Protein AF-W6TQN5-F1 (afdb_monomer_lite)

Foldseek 3Di:
DVVLLVLLCVLLPPFPQAWQDDDPPLDLPAQAPADALVRLVVVCVVALLSDALSVVDDDDPVVVVVLVVLLVVLCVVQVALQSSLVVLQVVLSSCVNSNNLSVSSNSLNSSCSSPVLQLSSLVSQLSSCVSNVNNVSSLVSLVVSCVSPVQDLSSLLVNLSSLVVCCSVVVDVVSLVSSLVSLVSSCVSPVLPLSSLQSQLSSCVVVLVLVRNVVSCVSSVVSVVGSPDPSNVVVSVVSND

Structure (mmCIF, N/CA/C/O backbone):
data_AF-W6TQN5-F1
#
_entry.id   AF-W6TQN5-F1
#
loop_
_atom_site.group_PDB
_atom_site.id
_atom_site.type_symbol
_atom_site.label_atom_id
_atom_site.label_alt_id
_atom_site.label_comp_id
_atom_site.label_asym_id
_atom_site.label_entity_id
_atom_site.label_seq_id
_atom_site.pdbx_PDB_ins_code
_atom_site.Cartn_x
_atom_site.Cartn_y
_atom_site.Cartn_z
_atom_site.occupancy
_atom_site.B_iso_or_equiv
_atom_site.auth_seq_id
_atom_site.auth_comp_id
_atom_site.auth_asym_id
_atom_site.auth_atom_id
_atom_site.pdbx_PDB_model_num
ATOM 1 N N . MET A 1 1 ? -3.251 3.834 30.247 1.00 48.94 1 MET A N 1
ATOM 2 C CA . MET A 1 1 ? -2.291 4.387 29.260 1.00 48.94 1 MET A CA 1
ATOM 3 C C . MET A 1 1 ? -1.187 3.408 28.856 1.00 48.94 1 MET A C 1
ATOM 5 O O . MET A 1 1 ? -1.192 3.023 27.698 1.00 48.94 1 MET A O 1
ATOM 9 N N . LYS A 1 2 ? -0.301 2.923 29.747 1.00 43.38 2 LYS A N 1
ATOM 10 C CA . LYS A 1 2 ? 0.793 1.991 29.357 1.00 43.38 2 LYS A CA 1
ATOM 11 C C . LYS A 1 2 ? 0.319 0.693 28.674 1.00 43.38 2 LYS A C 1
ATOM 13 O O . LYS A 1 2 ? 0.915 0.270 27.696 1.00 43.38 2 LYS A O 1
ATOM 18 N N . GLN A 1 3 ? -0.786 0.106 29.137 1.00 44.97 3 GLN A N 1
ATOM 19 C CA . GLN A 1 3 ? -1.367 -1.110 28.543 1.00 44.97 3 GLN A CA 1
ATOM 20 C C . GLN A 1 3 ? -2.018 -0.859 27.167 1.00 44.97 3 GLN A C 1
ATOM 22 O O . GLN A 1 3 ? -1.991 -1.733 26.311 1.00 44.97 3 GLN A O 1
ATOM 27 N N . LEU A 1 4 ? -2.539 0.356 26.937 1.00 51.00 4 LEU A N 1
ATOM 28 C CA . LEU A 1 4 ? -3.088 0.799 25.648 1.00 51.00 4 LEU A CA 1
ATOM 29 C C . LEU A 1 4 ? -1.965 0.953 24.611 1.00 51.00 4 LEU A C 1
ATOM 31 O O . LEU A 1 4 ? -2.089 0.478 23.491 1.00 51.00 4 LEU A O 1
ATOM 35 N N . LEU A 1 5 ? -0.837 1.544 25.027 1.00 50.31 5 LEU A N 1
ATOM 36 C CA . LEU A 1 5 ? 0.350 1.736 24.190 1.00 50.31 5 LEU A CA 1
ATOM 37 C C . LEU A 1 5 ? 0.930 0.401 23.687 1.00 50.31 5 LEU A C 1
ATOM 39 O O . LEU A 1 5 ? 1.312 0.295 22.529 1.00 50.31 5 LEU A O 1
ATOM 43 N N . ILE A 1 6 ? 0.954 -0.630 24.540 1.00 49.00 6 ILE A N 1
ATOM 44 C CA . ILE A 1 6 ? 1.485 -1.961 24.200 1.00 49.00 6 ILE A CA 1
ATOM 45 C C . ILE A 1 6 ? 0.612 -2.659 23.142 1.00 49.00 6 ILE A C 1
ATOM 47 O O . ILE A 1 6 ? 1.138 -3.201 22.177 1.00 49.00 6 ILE A O 1
ATOM 51 N N 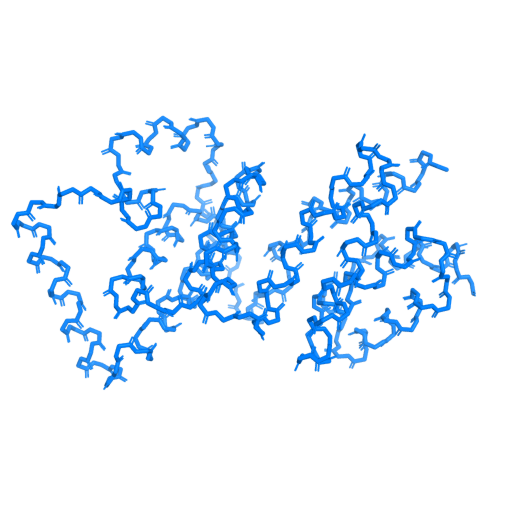. ILE A 1 7 ? -0.716 -2.592 23.265 1.00 51.59 7 ILE A N 1
ATOM 52 C CA . ILE A 1 7 ? -1.660 -3.200 22.305 1.00 51.59 7 ILE A CA 1
ATOM 53 C C . ILE A 1 7 ? -1.612 -2.480 20.945 1.00 51.59 7 ILE A C 1
ATOM 55 O O . ILE A 1 7 ? -1.699 -3.101 19.882 1.00 51.59 7 ILE A O 1
ATOM 59 N N . VAL A 1 8 ? -1.420 -1.162 20.972 1.00 50.53 8 VAL A N 1
ATOM 60 C CA . VAL A 1 8 ? -1.267 -0.323 19.776 1.00 50.53 8 VAL A CA 1
ATOM 61 C C . VAL A 1 8 ? 0.046 -0.635 19.056 1.00 50.53 8 VAL A C 1
ATOM 63 O O . VAL A 1 8 ? 0.052 -0.805 17.843 1.00 50.53 8 VAL A O 1
ATOM 66 N N . LEU A 1 9 ? 1.146 -0.822 19.790 1.00 49.88 9 LEU A N 1
ATOM 67 C CA . LEU A 1 9 ? 2.422 -1.240 19.205 1.00 49.88 9 LEU A CA 1
ATOM 68 C C . LEU A 1 9 ? 2.338 -2.635 18.566 1.00 49.88 9 LEU A C 1
ATOM 70 O O . LEU A 1 9 ? 2.875 -2.823 17.478 1.00 49.88 9 LEU A O 1
ATOM 74 N N . ILE A 1 10 ? 1.619 -3.585 19.176 1.00 44.94 10 ILE A N 1
ATOM 75 C CA . ILE A 1 10 ? 1.422 -4.946 18.634 1.00 44.94 10 ILE A CA 1
ATOM 76 C C . ILE A 1 10 ? 0.587 -4.925 17.338 1.00 44.94 10 ILE A C 1
ATOM 78 O O . ILE A 1 10 ? 0.929 -5.590 16.362 1.00 44.94 10 ILE A O 1
ATOM 82 N N . SER A 1 11 ? -0.470 -4.109 17.282 1.00 46.06 11 SER A N 1
ATOM 83 C CA . SER A 1 11 ? -1.329 -3.986 16.091 1.00 46.06 11 SER A CA 1
ATOM 84 C C . SER A 1 11 ? -0.682 -3.197 14.940 1.00 46.06 11 SER A C 1
ATOM 86 O O . SER A 1 11 ? -0.960 -3.499 13.776 1.00 46.06 11 SER A O 1
ATOM 88 N N . ILE A 1 12 ? 0.221 -2.250 15.240 1.00 49.97 12 ILE A N 1
ATOM 89 C CA . ILE A 1 12 ? 1.055 -1.537 14.252 1.00 49.97 12 ILE A CA 1
ATOM 90 C C . ILE A 1 12 ? 2.136 -2.455 13.656 1.00 49.97 12 ILE A C 1
ATOM 92 O O . ILE A 1 12 ? 2.409 -2.367 12.460 1.00 49.97 12 ILE A O 1
ATOM 96 N N . SER A 1 13 ? 2.748 -3.326 14.468 1.00 43.12 13 SER A N 1
ATOM 97 C CA . SER A 1 13 ? 3.962 -4.068 14.089 1.00 43.12 13 SER A CA 1
ATOM 98 C C . SER A 1 13 ? 3.729 -5.407 13.379 1.00 43.12 13 SER A C 1
ATOM 100 O O . SER A 1 13 ? 4.637 -5.873 12.696 1.00 43.12 13 SER A O 1
ATOM 102 N N . ILE A 1 14 ? 2.544 -6.025 13.483 1.00 40.66 14 ILE A N 1
ATOM 103 C CA . ILE A 1 14 ? 2.342 -7.403 12.981 1.00 40.66 14 ILE A CA 1
ATOM 104 C C . ILE A 1 14 ? 1.386 -7.488 11.772 1.00 40.66 14 ILE A C 1
ATOM 106 O O . ILE A 1 14 ? 1.438 -8.454 11.009 1.00 40.66 14 ILE A O 1
ATOM 110 N N . THR A 1 15 ? 0.557 -6.471 11.504 1.00 39.97 15 THR A N 1
ATOM 111 C CA . THR A 1 15 ? -0.652 -6.689 10.674 1.00 39.97 15 THR A CA 1
ATOM 112 C C . THR A 1 15 ? -0.777 -5.853 9.402 1.00 39.97 15 THR A C 1
ATOM 114 O O . THR A 1 15 ? -1.625 -6.157 8.566 1.00 39.97 15 THR A O 1
ATOM 117 N N . SER A 1 16 ? 0.046 -4.826 9.197 1.00 41.62 16 SER A N 1
ATOM 118 C CA . SER A 1 16 ? -0.130 -3.898 8.066 1.00 41.62 16 SER A CA 1
ATOM 119 C C . SER A 1 16 ? 0.401 -4.413 6.723 1.00 41.62 16 SER A C 1
ATOM 121 O O . SER A 1 16 ? 0.029 -3.860 5.694 1.00 41.62 16 SER A O 1
ATOM 123 N N . CYS A 1 17 ? 1.191 -5.493 6.69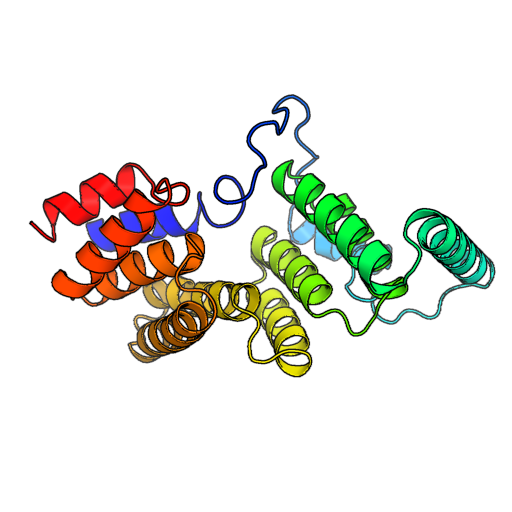3 1.00 38.44 17 CYS A N 1
ATOM 124 C CA . CYS A 1 17 ? 1.620 -6.119 5.432 1.00 38.44 17 CYS A CA 1
ATOM 125 C C . CYS A 1 17 ? 1.425 -7.640 5.373 1.00 38.44 17 CYS A C 1
ATOM 127 O O . CYS A 1 17 ? 1.066 -8.149 4.317 1.00 38.44 17 CYS A O 1
ATOM 129 N N . ASN A 1 18 ? 1.601 -8.394 6.465 1.00 38.59 18 ASN A N 1
ATOM 130 C CA . ASN A 1 18 ? 1.763 -9.848 6.320 1.00 38.59 18 ASN A CA 1
ATOM 131 C C . ASN A 1 18 ? 0.474 -10.666 6.181 1.00 38.59 18 ASN A C 1
ATOM 133 O O . ASN A 1 18 ? 0.502 -11.687 5.501 1.00 38.59 18 ASN A O 1
ATOM 137 N N . PHE A 1 19 ? -0.654 -10.251 6.766 1.00 36.84 19 PHE A N 1
ATOM 138 C CA . PHE A 1 19 ? -1.817 -11.147 6.844 1.00 36.84 19 PHE A CA 1
ATOM 139 C C . PHE A 1 19 ? -3.094 -10.655 6.187 1.00 36.84 19 PHE A C 1
ATOM 141 O O . PHE A 1 19 ? -3.905 -11.505 5.844 1.00 36.84 19 PHE A O 1
ATOM 148 N N . ALA A 1 20 ? -3.296 -9.357 5.945 1.00 37.44 20 ALA A N 1
ATOM 149 C CA . ALA A 1 20 ? -4.577 -8.859 5.431 1.00 37.44 20 ALA A CA 1
ATOM 150 C C . ALA A 1 20 ? -4.787 -9.066 3.916 1.00 37.44 20 ALA A C 1
ATOM 152 O O . ALA A 1 20 ? -5.923 -9.031 3.447 1.00 37.44 20 ALA A O 1
ATOM 153 N N . GLN A 1 21 ? -3.718 -9.306 3.148 1.00 42.84 21 GLN A N 1
ATOM 154 C CA . GLN A 1 21 ? -3.772 -9.295 1.679 1.00 42.84 21 GLN A CA 1
ATOM 155 C C . GLN A 1 21 ? -3.237 -10.564 0.991 1.00 42.84 21 GLN A C 1
ATOM 157 O O . GLN A 1 21 ? -3.309 -10.660 -0.234 1.00 42.84 21 GLN A O 1
ATOM 162 N N . GLN A 1 22 ? -2.752 -11.575 1.725 1.00 40.91 22 GLN A N 1
ATOM 163 C CA . GLN A 1 22 ? -2.344 -12.840 1.094 1.00 40.91 22 GLN A CA 1
ATOM 164 C C . GLN A 1 22 ? -3.554 -13.512 0.407 1.00 40.91 22 GLN A C 1
ATOM 166 O O . GLN A 1 22 ? -4.570 -13.736 1.053 1.00 40.91 22 GLN A O 1
ATOM 171 N N . PRO A 1 23 ? -3.533 -13.899 -0.871 1.00 36.94 23 PRO A N 1
ATOM 172 C CA . PRO A 1 23 ? -4.561 -14.815 -1.367 1.00 36.94 23 PRO A CA 1
ATOM 173 C C . PRO A 1 23 ? -4.575 -16.085 -0.493 1.00 36.94 23 PRO A C 1
ATOM 175 O O . PRO A 1 23 ? -3.525 -16.480 0.010 1.00 36.94 23 PRO A O 1
ATOM 178 N N . ALA A 1 24 ? -5.735 -16.732 -0.320 1.00 40.69 24 ALA A N 1
ATOM 179 C CA . ALA A 1 24 ? -5.907 -17.927 0.530 1.00 40.69 24 ALA A CA 1
ATOM 180 C C . ALA A 1 24 ? -4.937 -19.094 0.214 1.00 40.69 24 ALA A C 1
ATOM 182 O O . ALA A 1 24 ? -4.835 -20.037 0.988 1.00 40.69 24 ALA A O 1
ATOM 183 N N . ASN A 1 25 ? -4.196 -19.001 -0.897 1.00 37.00 25 ASN A N 1
ATOM 184 C CA . ASN A 1 25 ? -3.292 -20.013 -1.435 1.00 37.00 25 ASN A CA 1
ATOM 1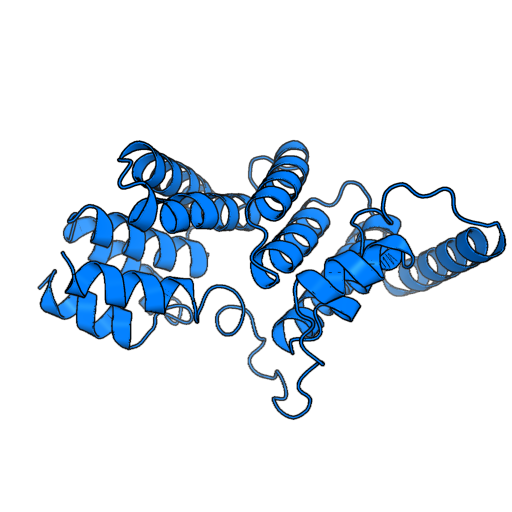85 C C . ASN A 1 25 ? -1.806 -19.581 -1.422 1.00 37.00 25 ASN A C 1
ATOM 187 O O . ASN A 1 25 ? -1.008 -20.104 -2.201 1.00 37.00 25 ASN A O 1
ATOM 191 N N . ALA A 1 26 ? -1.408 -18.581 -0.624 1.00 38.22 26 ALA A N 1
ATOM 192 C CA . ALA A 1 26 ? -0.002 -18.183 -0.534 1.00 38.22 26 ALA A CA 1
ATOM 193 C C . ALA A 1 26 ? 0.821 -19.264 0.194 1.00 38.22 26 ALA A C 1
ATOM 195 O O . ALA A 1 26 ? 0.697 -19.443 1.400 1.00 38.22 26 ALA A O 1
ATOM 196 N N . ASN A 1 27 ? 1.654 -19.988 -0.561 1.00 36.44 27 ASN A N 1
ATOM 197 C CA . ASN A 1 27 ? 2.530 -21.041 -0.047 1.00 36.44 27 ASN A CA 1
ATOM 198 C C . ASN A 1 27 ? 3.586 -20.458 0.933 1.00 36.44 27 ASN A C 1
ATOM 200 O O . ASN A 1 27 ? 4.362 -19.596 0.501 1.00 36.44 27 ASN A O 1
ATOM 204 N N . PRO A 1 28 ? 3.638 -20.892 2.210 1.00 42.31 28 PRO A N 1
ATOM 205 C CA . PRO A 1 28 ? 4.545 -20.352 3.234 1.00 42.31 28 PRO A CA 1
ATOM 206 C C . PRO A 1 28 ? 6.024 -20.770 3.086 1.00 42.31 28 PRO A C 1
ATOM 208 O O . PRO A 1 28 ? 6.875 -20.272 3.816 1.00 42.31 28 PRO A O 1
ATOM 211 N N . GLU A 1 29 ? 6.363 -21.658 2.148 1.00 37.44 29 GLU A N 1
ATOM 212 C CA . GLU A 1 29 ? 7.638 -22.401 2.151 1.00 37.44 29 GLU A CA 1
ATOM 213 C C . GLU A 1 29 ? 8.861 -21.714 1.513 1.00 37.44 29 GLU A C 1
ATOM 215 O O . GLU A 1 29 ? 9.886 -22.356 1.297 1.00 37.44 29 GLU A O 1
ATOM 220 N N . SER A 1 30 ? 8.828 -20.413 1.221 1.00 40.31 30 SER A N 1
ATOM 221 C CA . SER A 1 30 ? 10.046 -19.727 0.765 1.00 40.31 30 SER A CA 1
ATOM 222 C C . SER A 1 30 ? 10.117 -18.312 1.324 1.00 40.31 30 SER A C 1
ATOM 224 O O . SER A 1 30 ? 9.644 -17.385 0.659 1.00 40.31 30 SER A O 1
ATOM 226 N N . PRO A 1 31 ? 10.700 -18.113 2.522 1.00 49.50 31 PRO A N 1
ATOM 227 C CA . PRO A 1 31 ? 10.946 -16.775 3.030 1.00 49.50 31 PRO A CA 1
ATOM 228 C C . PRO A 1 31 ? 11.894 -16.062 2.061 1.00 49.50 31 PRO A C 1
ATOM 230 O O . PRO A 1 31 ? 13.041 -16.470 1.861 1.00 49.50 31 PRO A O 1
ATOM 233 N N . GLY A 1 32 ? 11.400 -15.007 1.417 1.00 53.34 32 GLY A N 1
ATOM 234 C CA . GLY A 1 32 ? 12.260 -14.044 0.749 1.00 53.34 32 GLY A CA 1
ATOM 235 C C . GLY A 1 32 ? 13.285 -13.526 1.752 1.00 53.34 32 GLY A C 1
ATOM 236 O O . GLY A 1 32 ? 12.972 -13.340 2.929 1.00 53.34 32 GLY A O 1
ATOM 237 N N . LYS A 1 33 ? 14.536 -13.334 1.322 1.00 58.50 33 LYS A N 1
ATOM 238 C CA . LYS A 1 33 ? 15.564 -12.788 2.215 1.00 58.50 33 LYS A CA 1
ATOM 239 C C . LYS A 1 33 ? 15.181 -11.357 2.592 1.00 58.50 33 LYS A C 1
ATOM 241 O O . LYS A 1 33 ? 15.319 -10.451 1.771 1.00 58.50 33 LYS A O 1
ATOM 246 N N . ALA A 1 34 ? 14.741 -11.170 3.834 1.00 68.94 34 ALA A N 1
ATOM 247 C CA . ALA A 1 34 ? 14.543 -9.851 4.410 1.00 68.94 34 ALA A CA 1
ATOM 248 C C . ALA A 1 34 ? 15.866 -9.067 4.359 1.00 68.94 34 ALA A C 1
ATOM 250 O O . ALA A 1 34 ? 16.927 -9.593 4.702 1.00 68.94 34 ALA A O 1
ATOM 251 N N . ILE A 1 35 ? 15.803 -7.819 3.900 1.00 83.12 35 ILE A N 1
ATOM 252 C CA . ILE A 1 35 ? 16.933 -6.887 3.849 1.00 83.12 35 ILE A CA 1
ATOM 253 C C . ILE A 1 35 ? 16.703 -5.793 4.890 1.00 83.12 35 ILE A C 1
ATOM 255 O O . ILE A 1 35 ? 15.597 -5.264 4.994 1.00 83.12 35 ILE A O 1
ATOM 259 N N . SER A 1 36 ? 17.734 -5.460 5.669 1.00 88.62 36 SER A N 1
ATOM 260 C CA . SER A 1 36 ? 17.658 -4.335 6.604 1.00 88.62 36 SER A CA 1
ATOM 261 C C . SER A 1 36 ? 17.577 -3.010 5.840 1.00 88.62 36 SER A C 1
ATOM 263 O O . SER A 1 36 ? 18.061 -2.906 4.710 1.00 88.62 36 SER A O 1
ATOM 265 N N . TYR A 1 37 ? 17.002 -1.963 6.438 1.00 90.31 37 TYR A N 1
ATOM 266 C CA . TYR A 1 37 ? 16.953 -0.668 5.755 1.00 90.31 37 TYR A CA 1
ATOM 267 C C . TYR A 1 37 ? 18.348 -0.054 5.539 1.00 90.31 37 TYR A C 1
ATOM 269 O O . TYR A 1 37 ? 18.587 0.620 4.536 1.00 90.31 37 TYR A O 1
ATOM 277 N N . GLU A 1 38 ? 19.310 -0.331 6.421 1.00 91.44 38 GLU A N 1
ATOM 278 C CA . GLU A 1 38 ? 20.696 0.111 6.229 1.00 91.44 38 GLU A CA 1
ATOM 279 C C . GLU A 1 38 ? 21.352 -0.564 5.021 1.00 91.44 38 GLU A C 1
ATOM 281 O O . GLU A 1 38 ? 21.941 0.113 4.170 1.00 91.44 38 GLU A O 1
ATOM 286 N N . ASP A 1 39 ? 21.174 -1.879 4.879 1.00 93.44 39 ASP A N 1
ATOM 287 C CA . ASP A 1 39 ? 21.662 -2.615 3.712 1.00 93.44 39 ASP A CA 1
ATOM 288 C C . ASP A 1 39 ? 20.945 -2.171 2.436 1.00 93.44 39 ASP A C 1
ATOM 290 O O . ASP A 1 39 ? 21.586 -1.994 1.398 1.00 93.44 39 ASP A O 1
ATOM 294 N N . TRP A 1 40 ? 19.635 -1.907 2.519 1.00 94.94 40 TRP A N 1
ATOM 295 C CA . TRP A 1 40 ? 18.861 -1.345 1.416 1.00 94.94 40 TRP A CA 1
ATOM 296 C C . TRP A 1 40 ? 19.460 -0.027 0.935 1.00 94.94 40 TRP A C 1
ATOM 298 O O . TRP A 1 40 ? 19.733 0.126 -0.253 1.00 94.94 40 TRP A O 1
ATOM 308 N N . LYS A 1 41 ? 19.706 0.922 1.847 1.00 95.25 41 LYS A N 1
ATOM 309 C CA . LYS A 1 41 ? 20.307 2.220 1.508 1.00 95.25 41 LYS A CA 1
ATOM 310 C C . LYS A 1 41 ? 21.691 2.059 0.891 1.00 95.25 41 LYS A C 1
ATOM 312 O O . LYS A 1 41 ? 22.039 2.815 -0.014 1.00 95.25 41 LYS A O 1
ATOM 317 N N . LYS A 1 42 ? 22.492 1.103 1.369 1.00 96.31 42 LYS A N 1
ATOM 318 C CA . LYS A 1 42 ? 23.819 0.824 0.811 1.00 96.31 42 LYS A CA 1
ATOM 319 C C . LYS A 1 42 ? 23.720 0.271 -0.611 1.00 96.31 42 LYS A C 1
ATOM 321 O O . LYS A 1 42 ? 24.407 0.779 -1.494 1.00 96.31 42 LYS A O 1
ATOM 326 N N . GLU A 1 43 ? 22.861 -0.719 -0.842 1.00 95.62 43 GLU A N 1
ATOM 327 C CA . GLU A 1 43 ? 22.682 -1.352 -2.156 1.00 95.62 43 GLU A CA 1
ATOM 328 C C . GLU A 1 43 ? 22.007 -0.403 -3.161 1.00 95.62 43 GLU A C 1
ATOM 330 O O . GLU A 1 43 ? 22.418 -0.329 -4.318 1.00 95.62 43 GLU A O 1
ATOM 335 N N . ALA A 1 44 ? 21.023 0.390 -2.729 1.00 96.00 44 ALA A N 1
ATOM 336 C CA . ALA A 1 44 ? 20.284 1.319 -3.586 1.00 96.00 44 ALA A CA 1
ATOM 337 C C . ALA A 1 44 ? 21.158 2.434 -4.194 1.00 96.00 44 ALA A C 1
ATOM 339 O O . ALA A 1 44 ? 20.765 3.030 -5.197 1.00 96.00 44 ALA A O 1
ATOM 340 N N . LYS A 1 45 ? 22.356 2.686 -3.644 1.00 95.69 45 LYS A N 1
ATOM 341 C CA . LYS A 1 45 ? 23.341 3.619 -4.225 1.00 95.69 45 LYS A CA 1
ATOM 342 C C . LYS A 1 45 ? 23.918 3.127 -5.551 1.00 95.69 45 LYS A C 1
ATOM 344 O O . LYS A 1 45 ? 24.250 3.942 -6.402 1.00 95.69 45 LYS A O 1
ATOM 349 N N . THR A 1 46 ? 24.063 1.814 -5.719 1.00 94.81 46 THR A N 1
ATOM 350 C CA . THR A 1 46 ? 24.661 1.206 -6.921 1.00 94.81 46 THR A CA 1
ATOM 351 C C . THR A 1 46 ? 23.648 0.411 -7.742 1.00 94.81 46 THR A C 1
ATOM 353 O O . THR A 1 46 ? 23.883 0.140 -8.917 1.00 94.81 46 THR A O 1
ATOM 356 N N . ASN A 1 47 ? 22.495 0.073 -7.161 1.00 96.00 47 ASN A N 1
ATOM 357 C CA . ASN A 1 47 ? 21.420 -0.657 -7.815 1.00 96.00 47 ASN A CA 1
ATOM 358 C C . ASN A 1 47 ? 20.187 0.233 -8.011 1.00 96.00 47 ASN A C 1
ATOM 360 O O . ASN A 1 47 ? 19.293 0.284 -7.164 1.00 96.00 47 ASN A O 1
ATOM 364 N N . ILE A 1 48 ? 20.097 0.879 -9.179 1.00 96.81 48 ILE A N 1
ATOM 365 C CA . ILE A 1 48 ? 18.988 1.787 -9.518 1.00 96.81 48 ILE A CA 1
ATOM 366 C C . ILE A 1 48 ? 17.608 1.127 -9.400 1.00 96.81 48 ILE A C 1
ATOM 368 O O . ILE A 1 48 ? 16.625 1.809 -9.141 1.00 96.81 48 ILE A O 1
ATOM 372 N N . ARG A 1 49 ? 17.519 -0.204 -9.539 1.00 97.19 49 ARG A N 1
ATOM 373 C CA . ARG A 1 49 ? 16.254 -0.954 -9.486 1.00 97.19 49 ARG A CA 1
ATOM 374 C C . ARG A 1 49 ? 15.638 -0.989 -8.086 1.00 97.19 49 ARG A C 1
ATOM 376 O O . ARG A 1 49 ? 14.474 -1.358 -7.972 1.00 97.19 49 ARG A O 1
ATOM 383 N N . LEU A 1 50 ? 16.399 -0.650 -7.043 1.00 97.31 50 LEU A N 1
ATOM 384 C CA . LEU A 1 50 ? 15.893 -0.510 -5.673 1.00 97.31 50 LEU A CA 1
ATOM 385 C C . LEU A 1 50 ? 15.328 0.886 -5.382 1.00 97.31 50 LEU A C 1
ATOM 387 O O . LEU A 1 50 ? 14.807 1.120 -4.298 1.00 97.31 50 LEU A O 1
ATOM 391 N N . ASN A 1 51 ? 15.409 1.814 -6.332 1.00 97.69 51 ASN A N 1
ATOM 392 C CA . ASN A 1 51 ? 14.809 3.134 -6.198 1.00 97.69 51 ASN A CA 1
ATOM 393 C C . ASN A 1 51 ? 13.511 3.183 -7.018 1.00 97.69 51 ASN A C 1
ATOM 395 O O . ASN A 1 51 ? 13.512 2.686 -8.150 1.00 97.69 51 ASN A O 1
ATOM 399 N N . PRO A 1 52 ? 12.419 3.780 -6.503 1.00 98.25 52 PRO A N 1
ATOM 400 C CA . PRO A 1 52 ? 11.223 4.058 -7.289 1.00 98.25 52 PRO A CA 1
ATOM 401 C C . PRO A 1 52 ? 11.582 4.762 -8.590 1.00 98.25 52 PRO A C 1
ATOM 403 O O . PRO A 1 52 ? 12.470 5.619 -8.609 1.00 98.25 52 PRO A O 1
ATOM 406 N N . LYS A 1 53 ? 10.899 4.408 -9.679 1.00 98.00 53 LYS A N 1
ATOM 407 C CA . LYS A 1 53 ? 11.129 4.993 -11.010 1.00 98.00 53 LYS A CA 1
ATOM 408 C C . LYS A 1 53 ? 12.593 4.849 -11.454 1.00 98.00 53 LYS A C 1
ATOM 410 O O . LYS A 1 53 ? 13.142 5.708 -12.139 1.00 98.00 53 LYS A O 1
ATOM 415 N N . PHE A 1 54 ? 13.257 3.779 -11.008 1.00 98.12 54 PHE A N 1
ATOM 416 C CA . PHE A 1 54 ? 14.698 3.547 -11.171 1.00 98.12 54 PHE A CA 1
ATOM 417 C C . PHE A 1 54 ? 15.582 4.709 -10.682 1.00 98.12 54 PHE A C 1
ATOM 419 O O . PHE A 1 54 ? 16.657 4.948 -11.231 1.00 98.12 54 PHE A O 1
ATOM 426 N N . GLY A 1 55 ? 15.118 5.480 -9.696 1.00 96.69 55 GLY A N 1
ATOM 427 C CA . GLY A 1 55 ? 15.806 6.679 -9.212 1.00 96.69 55 GLY A CA 1
ATOM 428 C C . GLY A 1 55 ? 15.924 7.783 -10.265 1.00 96.69 55 GLY A C 1
ATOM 429 O O . GLY A 1 55 ? 16.842 8.593 -10.181 1.00 96.69 55 GLY A O 1
ATOM 430 N N . ASN A 1 56 ? 15.051 7.785 -11.280 1.00 95.94 56 ASN A N 1
ATOM 431 C CA . ASN A 1 56 ? 15.137 8.652 -12.460 1.00 95.94 56 ASN A CA 1
ATOM 432 C C . ASN A 1 56 ? 16.495 8.561 -13.188 1.00 95.94 56 ASN A C 1
ATOM 434 O O . ASN A 1 56 ? 16.924 9.511 -13.842 1.00 95.94 56 ASN A O 1
ATOM 438 N N . ALA A 1 57 ? 17.194 7.429 -13.060 1.00 95.62 57 ALA A N 1
ATOM 439 C CA . ALA A 1 57 ? 18.510 7.250 -13.651 1.00 95.62 57 ALA A CA 1
ATOM 440 C C . ALA A 1 57 ? 18.445 7.227 -15.185 1.00 95.62 57 ALA A C 1
ATOM 442 O O . ALA A 1 57 ? 17.557 6.610 -15.782 1.00 95.62 57 ALA A O 1
ATOM 443 N N . VAL A 1 58 ? 19.445 7.833 -15.831 1.00 95.38 58 VAL A N 1
ATOM 444 C CA . VAL A 1 58 ? 19.648 7.689 -17.276 1.00 95.38 58 VAL A CA 1
ATOM 445 C C . VAL A 1 58 ? 20.084 6.252 -17.557 1.00 95.38 58 VAL A C 1
ATOM 447 O O . VAL A 1 58 ? 21.168 5.826 -17.162 1.00 95.38 58 VAL A O 1
ATOM 450 N N . LYS A 1 59 ? 19.216 5.493 -18.224 1.00 95.50 59 LYS A N 1
ATOM 451 C CA . LYS A 1 59 ? 19.470 4.093 -18.573 1.00 95.50 59 LYS A CA 1
ATOM 452 C C . LYS A 1 59 ? 20.385 3.974 -19.793 1.00 95.50 59 LYS A C 1
ATOM 454 O O . LYS A 1 59 ? 20.295 4.777 -20.722 1.00 95.50 59 LYS A O 1
ATOM 459 N N . SER A 1 60 ? 21.230 2.944 -19.813 1.00 97.25 60 SER A N 1
ATOM 460 C CA . SER A 1 60 ? 22.042 2.594 -20.985 1.00 97.25 60 SER A CA 1
ATOM 461 C C . SER A 1 60 ? 21.175 2.073 -22.136 1.00 97.25 60 SER A C 1
ATOM 463 O O . SER A 1 60 ? 20.052 1.618 -21.921 1.00 97.25 60 SER A O 1
ATOM 465 N N . GLU A 1 61 ? 21.701 2.066 -23.362 1.00 97.81 61 GLU A N 1
ATOM 466 C CA . GLU A 1 61 ? 20.971 1.535 -24.526 1.00 97.81 61 GLU A CA 1
ATOM 467 C C . GLU A 1 61 ? 20.570 0.064 -24.355 1.00 97.81 61 GLU A C 1
ATOM 469 O O . GLU A 1 61 ? 19.461 -0.334 -24.709 1.00 97.81 61 GLU A O 1
ATOM 474 N N . SER A 1 62 ? 21.430 -0.739 -23.723 1.00 97.88 62 SER A N 1
ATOM 475 C CA . SER A 1 62 ? 21.109 -2.131 -23.389 1.00 97.88 62 SER A CA 1
ATOM 476 C C . SER A 1 62 ? 19.919 -2.230 -22.424 1.00 97.88 62 SER A C 1
ATOM 478 O O . SER A 1 62 ? 19.013 -3.037 -22.631 1.00 97.88 62 SER A O 1
ATOM 480 N N . GLN A 1 63 ? 19.864 -1.363 -21.407 1.00 96.56 63 GLN A N 1
ATOM 481 C CA . GLN A 1 63 ? 18.744 -1.314 -20.462 1.00 96.56 63 GLN A CA 1
ATOM 482 C C . GLN A 1 63 ? 17.449 -0.844 -21.132 1.00 96.56 63 GLN A C 1
ATOM 484 O O . GLN A 1 63 ? 16.413 -1.465 -20.923 1.00 96.56 63 GLN A O 1
ATOM 489 N N . LYS A 1 64 ? 17.507 0.195 -21.976 1.00 97.69 64 LYS A N 1
ATOM 490 C CA . LYS A 1 64 ? 16.342 0.668 -22.744 1.00 97.69 64 LYS A CA 1
ATOM 491 C C . LYS A 1 64 ? 15.795 -0.425 -23.664 1.00 97.69 64 LYS A C 1
ATOM 493 O O . LYS A 1 64 ? 14.587 -0.628 -23.726 1.00 97.69 64 LYS A O 1
ATOM 498 N N . LYS A 1 65 ? 16.677 -1.180 -24.330 1.00 98.38 65 LYS A N 1
ATOM 499 C CA . LYS A 1 65 ? 16.281 -2.325 -25.162 1.00 98.38 65 LYS A CA 1
ATOM 500 C C . LYS A 1 65 ? 15.596 -3.418 -24.337 1.00 98.38 65 LYS A C 1
ATOM 502 O O . LYS A 1 65 ? 14.584 -3.957 -24.776 1.00 98.38 65 LYS A O 1
ATOM 507 N N . ALA A 1 66 ? 16.116 -3.728 -23.150 1.00 97.69 66 ALA A N 1
ATOM 508 C CA . ALA A 1 66 ? 15.499 -4.698 -22.246 1.00 97.69 66 ALA A CA 1
ATOM 509 C C . ALA A 1 66 ? 14.131 -4.221 -21.719 1.00 97.69 66 ALA A C 1
ATOM 511 O O . ALA A 1 66 ? 13.197 -5.020 -21.645 1.00 97.69 66 ALA A O 1
ATOM 512 N N . ASP A 1 67 ? 13.994 -2.930 -21.396 1.00 97.81 67 ASP A N 1
ATOM 513 C CA . ASP A 1 67 ? 12.714 -2.331 -21.004 1.00 97.81 67 ASP A CA 1
ATOM 514 C C . ASP A 1 67 ? 11.684 -2.460 -22.138 1.00 97.81 67 ASP A C 1
ATOM 516 O O . ASP A 1 67 ? 10.570 -2.922 -21.897 1.00 97.81 67 ASP A O 1
ATOM 520 N N . GLN A 1 68 ? 12.067 -2.133 -23.379 1.00 98.31 68 GLN A N 1
ATOM 521 C CA . GLN A 1 68 ? 11.176 -2.246 -24.538 1.00 98.31 68 GLN A CA 1
ATOM 522 C C . GLN A 1 68 ? 10.734 -3.695 -24.775 1.00 98.31 68 GLN A C 1
ATOM 524 O O . GLN A 1 68 ? 9.548 -3.959 -24.939 1.00 98.31 68 GLN A O 1
ATOM 529 N N . GLN A 1 69 ? 11.666 -4.651 -24.704 1.00 98.38 69 GLN A N 1
ATOM 530 C CA . GLN A 1 69 ? 11.342 -6.075 -24.827 1.00 98.38 69 GLN A CA 1
ATOM 531 C C . GLN A 1 69 ? 10.362 -6.545 -23.747 1.00 98.38 69 GLN A C 1
ATOM 533 O O . GLN A 1 69 ? 9.465 -7.341 -24.027 1.00 98.38 69 GLN A O 1
ATOM 538 N N . LEU A 1 70 ? 10.521 -6.071 -22.506 1.00 97.88 70 LEU A N 1
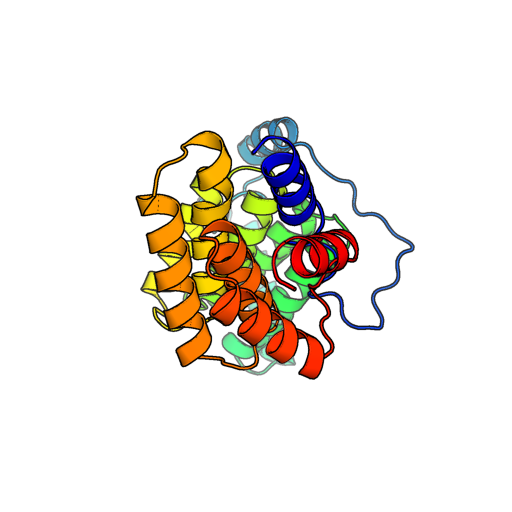ATOM 539 C CA . LEU A 1 70 ? 9.573 -6.362 -21.436 1.00 97.88 70 LEU A CA 1
ATOM 540 C C . LEU A 1 70 ? 8.190 -5.803 -21.774 1.00 97.88 70 LEU A C 1
ATOM 542 O O . LEU A 1 70 ? 7.210 -6.543 -21.682 1.00 97.88 70 LEU A O 1
ATOM 546 N N . ILE A 1 71 ? 8.116 -4.532 -22.175 1.00 98.12 71 ILE A N 1
ATOM 547 C CA . ILE A 1 71 ? 6.858 -3.864 -22.522 1.00 98.12 71 ILE A CA 1
ATOM 548 C C . ILE A 1 71 ? 6.151 -4.635 -23.641 1.00 98.12 71 ILE A C 1
ATOM 550 O O . ILE A 1 71 ? 5.020 -5.074 -23.442 1.00 98.12 71 ILE A O 1
ATOM 554 N N . ASP A 1 72 ? 6.832 -4.904 -24.755 1.00 98.19 72 ASP A N 1
ATOM 555 C CA . ASP A 1 72 ? 6.260 -5.602 -25.913 1.00 98.19 72 ASP A CA 1
ATOM 556 C C . ASP A 1 72 ? 5.700 -6.982 -25.534 1.00 98.19 72 ASP A C 1
ATOM 558 O O . ASP A 1 72 ? 4.586 -7.348 -25.919 1.00 98.19 72 ASP A O 1
ATOM 562 N N . ASN A 1 73 ? 6.442 -7.739 -24.718 1.00 98.00 73 ASN A N 1
ATOM 563 C CA . ASN A 1 73 ? 6.024 -9.063 -24.263 1.00 98.00 73 ASN A CA 1
ATOM 564 C C . ASN A 1 73 ? 4.752 -9.014 -23.409 1.00 98.00 73 ASN A C 1
ATOM 566 O O . ASN A 1 73 ? 3.851 -9.835 -23.602 1.00 98.00 73 ASN A O 1
ATOM 570 N N . TYR A 1 74 ? 4.665 -8.070 -22.471 1.00 97.62 74 TYR A N 1
ATOM 571 C CA . TYR A 1 74 ? 3.485 -7.931 -21.621 1.00 97.62 74 TYR A CA 1
ATOM 572 C C . TYR A 1 74 ? 2.290 -7.355 -22.383 1.00 97.62 74 TYR A C 1
ATOM 574 O O . TYR A 1 74 ? 1.168 -7.815 -22.171 1.00 97.62 74 TYR A O 1
ATOM 582 N N . LEU A 1 75 ? 2.505 -6.417 -23.309 1.00 97.19 75 LEU A N 1
ATOM 583 C CA . LEU A 1 75 ? 1.438 -5.897 -24.166 1.00 97.19 75 LEU A CA 1
ATOM 584 C C . LEU A 1 75 ? 0.852 -6.986 -25.060 1.00 97.19 75 LEU A C 1
ATOM 586 O O . LEU A 1 75 ? -0.369 -7.094 -25.158 1.00 97.19 75 LEU A O 1
ATOM 590 N N . LYS A 1 76 ? 1.698 -7.851 -25.630 1.00 97.69 76 LYS A N 1
ATOM 591 C CA . LYS A 1 76 ? 1.248 -9.006 -26.417 1.00 97.69 76 LYS A CA 1
ATOM 592 C C . LYS A 1 76 ? 0.361 -9.958 -25.607 1.00 97.69 76 LYS A C 1
ATOM 594 O O . LYS A 1 76 ? -0.583 -10.516 -26.155 1.00 97.69 76 LYS A O 1
ATOM 599 N N . GLN A 1 77 ? 0.660 -10.160 -24.324 1.00 96.69 77 GLN A N 1
ATOM 600 C CA . GLN A 1 77 ? -0.080 -11.092 -23.463 1.00 96.69 77 GLN A CA 1
ATOM 601 C C . GLN A 1 77 ? -1.352 -10.484 -22.856 1.00 96.69 77 GLN A C 1
ATOM 603 O O . GLN A 1 77 ? -2.353 -11.177 -22.715 1.00 96.69 77 GLN A O 1
ATOM 608 N N . GLN A 1 78 ? -1.305 -9.209 -22.462 1.00 97.25 78 GLN A N 1
ATOM 609 C CA . GLN A 1 78 ? -2.344 -8.568 -21.644 1.00 97.25 78 GLN A CA 1
ATOM 610 C C . GLN A 1 78 ? -3.220 -7.585 -22.438 1.00 97.25 78 GLN A C 1
ATOM 612 O O . GLN A 1 78 ? -4.255 -7.130 -21.945 1.00 97.25 78 GLN A O 1
ATOM 617 N N . GLY A 1 79 ? -2.808 -7.227 -23.657 1.00 95.50 79 GLY A N 1
ATOM 618 C CA . GLY A 1 79 ? -3.553 -6.391 -24.603 1.00 95.50 79 GLY A CA 1
ATOM 619 C C . GLY A 1 79 ? -3.578 -4.891 -24.292 1.00 95.50 79 GLY A C 1
ATOM 620 O O . GLY A 1 79 ? -4.032 -4.113 -25.123 1.00 95.50 79 GLY A O 1
ATOM 621 N N . SER A 1 80 ? -3.113 -4.453 -23.119 1.00 97.25 80 SER A N 1
ATOM 622 C CA . SER A 1 80 ? -3.015 -3.029 -22.773 1.00 97.25 80 SER A CA 1
ATOM 623 C C . SER A 1 80 ? -1.953 -2.782 -21.708 1.00 97.25 80 SER A C 1
ATOM 625 O O . SER A 1 80 ? -1.699 -3.653 -20.871 1.00 97.25 80 SER A O 1
ATOM 627 N N . HIS A 1 81 ? -1.396 -1.570 -21.705 1.00 97.94 81 HIS A N 1
ATOM 628 C CA . HIS A 1 81 ? -0.467 -1.100 -20.676 1.00 97.94 81 HIS A CA 1
ATOM 629 C C . HIS A 1 81 ? -1.059 -1.223 -19.270 1.00 97.94 81 HIS A C 1
ATOM 631 O O . HIS A 1 81 ? -0.391 -1.729 -18.372 1.00 97.94 81 HIS A O 1
ATOM 637 N N . HIS A 1 82 ? -2.335 -0.863 -19.104 1.00 97.44 82 HIS A N 1
ATOM 638 C CA . HIS A 1 82 ? -2.998 -0.904 -17.806 1.00 97.44 82 HIS A CA 1
ATOM 639 C C . HIS A 1 82 ? -3.116 -2.314 -17.233 1.00 97.44 82 HIS A C 1
ATOM 641 O O . HIS A 1 82 ? -2.632 -2.592 -16.137 1.00 97.44 82 HIS A O 1
ATOM 647 N N . LYS A 1 83 ? -3.672 -3.256 -18.007 1.00 97.94 83 LYS A N 1
ATOM 648 C CA . LYS A 1 83 ? -3.772 -4.659 -17.569 1.00 97.94 83 LYS A CA 1
ATOM 649 C C . LYS A 1 83 ? -2.398 -5.267 -17.294 1.00 97.94 83 LYS A C 1
ATOM 651 O O . LYS A 1 83 ? -2.243 -6.014 -16.332 1.00 97.94 83 LYS A O 1
ATOM 656 N N . ALA A 1 84 ? -1.404 -4.938 -18.119 1.00 98.19 84 ALA A N 1
ATOM 657 C CA . ALA A 1 84 ? -0.032 -5.369 -17.903 1.00 98.19 84 ALA A CA 1
ATOM 658 C C . ALA A 1 84 ? 0.540 -4.836 -16.581 1.00 98.19 84 ALA A C 1
ATOM 660 O O . ALA A 1 84 ? 1.088 -5.619 -15.802 1.00 98.19 84 ALA A O 1
ATOM 661 N N . SER A 1 85 ? 0.375 -3.539 -16.310 1.00 98.38 85 SER A N 1
ATOM 662 C CA . SER A 1 85 ? 0.807 -2.905 -15.063 1.00 98.38 85 SER A CA 1
ATOM 663 C C . SER A 1 85 ? 0.146 -3.569 -13.854 1.00 98.38 85 SER A C 1
ATOM 665 O O . SER A 1 85 ? 0.845 -4.067 -12.973 1.00 98.38 85 SER A O 1
ATOM 667 N N . GLU A 1 86 ? -1.180 -3.725 -13.869 1.00 97.69 86 GLU A N 1
ATOM 668 C CA . GLU A 1 86 ? -1.950 -4.367 -12.794 1.00 97.69 86 GLU A CA 1
ATOM 669 C C . GLU A 1 86 ? -1.496 -5.806 -12.497 1.00 97.69 86 GLU A C 1
ATOM 671 O O . GLU A 1 86 ? -1.414 -6.217 -11.335 1.00 97.69 86 GLU A O 1
ATOM 676 N N . VAL A 1 87 ? -1.152 -6.590 -13.525 1.00 97.44 87 VAL A N 1
ATOM 677 C CA . VAL A 1 87 ? -0.600 -7.943 -13.339 1.00 97.44 87 VAL A CA 1
ATOM 678 C C . VAL A 1 87 ? 0.758 -7.890 -12.637 1.00 97.44 87 VAL A C 1
ATOM 680 O O . VAL A 1 87 ? 0.987 -8.648 -11.690 1.00 97.44 87 VAL A O 1
ATOM 683 N N . ILE A 1 88 ? 1.655 -6.990 -13.048 1.00 97.88 88 ILE A N 1
ATOM 684 C CA . ILE A 1 88 ? 2.971 -6.863 -12.412 1.00 97.88 88 ILE A CA 1
ATOM 685 C C . ILE A 1 88 ? 2.859 -6.304 -10.985 1.00 97.88 88 ILE A C 1
ATOM 687 O O . ILE A 1 88 ? 3.586 -6.767 -10.103 1.00 97.88 88 ILE A O 1
ATOM 691 N N . ILE A 1 89 ? 1.933 -5.380 -10.717 1.00 98.44 89 ILE A N 1
ATOM 692 C CA . ILE A 1 89 ? 1.656 -4.866 -9.366 1.00 98.44 89 ILE A CA 1
ATOM 693 C C . ILE A 1 89 ? 1.241 -6.013 -8.443 1.00 98.44 89 ILE A C 1
ATOM 695 O O . ILE A 1 89 ? 1.819 -6.179 -7.367 1.00 98.44 89 ILE A O 1
ATOM 699 N N . LYS A 1 90 ? 0.312 -6.871 -8.888 1.00 97.44 90 LYS A N 1
ATOM 700 C CA . LYS A 1 90 ? -0.102 -8.066 -8.132 1.00 97.44 90 LYS A CA 1
ATOM 701 C C . LYS A 1 90 ? 1.075 -8.995 -7.834 1.00 97.44 90 LYS A C 1
ATOM 703 O O . LYS A 1 90 ? 1.181 -9.500 -6.717 1.00 97.44 90 LYS A O 1
ATOM 708 N N . LEU A 1 91 ? 1.985 -9.191 -8.793 1.00 96.50 91 LEU A N 1
ATOM 709 C CA . LEU A 1 91 ? 3.219 -9.951 -8.561 1.00 96.50 91 LEU A CA 1
ATOM 710 C C . LEU A 1 91 ? 4.122 -9.274 -7.523 1.00 96.50 91 LEU A C 1
ATOM 712 O O . LEU A 1 91 ? 4.650 -9.960 -6.652 1.00 96.50 91 LEU A O 1
ATOM 716 N N . GLY A 1 92 ? 4.287 -7.950 -7.593 1.00 97.25 92 GLY A N 1
ATOM 717 C CA . GLY A 1 92 ? 5.075 -7.174 -6.633 1.00 97.25 92 GLY A CA 1
ATOM 718 C C . GLY A 1 92 ? 4.579 -7.345 -5.201 1.00 97.25 92 GLY A C 1
ATOM 719 O O . GLY A 1 92 ? 5.361 -7.714 -4.326 1.00 97.25 92 GLY A O 1
ATOM 720 N N . PHE A 1 93 ? 3.271 -7.205 -4.985 1.00 95.62 93 PHE A N 1
ATOM 721 C CA . PHE A 1 93 ? 2.653 -7.496 -3.691 1.00 95.62 93 PHE A CA 1
ATOM 722 C C . PHE A 1 93 ? 2.843 -8.957 -3.271 1.00 95.62 93 PHE A C 1
ATOM 724 O O . PHE A 1 93 ? 3.182 -9.224 -2.123 1.00 95.62 93 PHE A O 1
ATOM 731 N N . GLY A 1 94 ? 2.726 -9.907 -4.204 1.00 92.94 94 GLY A N 1
ATOM 732 C CA . GLY A 1 94 ? 3.001 -11.321 -3.938 1.00 92.94 94 GLY A CA 1
ATOM 733 C C . GLY A 1 94 ? 4.416 -11.589 -3.410 1.00 92.94 94 GLY A C 1
ATOM 734 O O . GLY A 1 94 ? 4.582 -12.426 -2.524 1.00 92.94 94 GLY A O 1
ATOM 735 N N . TYR A 1 95 ? 5.430 -10.880 -3.914 1.00 91.75 95 TYR A N 1
ATOM 736 C CA . TYR A 1 95 ? 6.795 -10.950 -3.377 1.00 91.75 95 TYR A CA 1
ATOM 737 C C . TYR A 1 95 ? 6.929 -10.235 -2.032 1.00 91.75 95 TYR A C 1
ATOM 739 O O . TYR A 1 95 ? 7.586 -10.764 -1.137 1.00 91.75 95 TYR A O 1
ATOM 747 N N . LEU A 1 96 ? 6.267 -9.087 -1.860 1.00 89.69 96 LEU A N 1
ATOM 748 C CA . LEU A 1 96 ? 6.286 -8.342 -0.602 1.00 89.69 96 LEU A CA 1
ATOM 749 C C . LEU A 1 96 ? 5.707 -9.179 0.551 1.00 89.69 96 LEU A C 1
ATOM 751 O O . LEU A 1 96 ? 6.337 -9.280 1.599 1.00 89.69 96 LEU A O 1
ATOM 755 N N . TYR A 1 97 ? 4.590 -9.884 0.331 1.00 85.75 97 TYR A N 1
ATOM 756 C CA . TYR A 1 97 ? 3.996 -10.789 1.331 1.00 85.75 97 TYR A CA 1
ATOM 757 C C . TYR A 1 97 ? 4.850 -12.017 1.648 1.00 85.75 97 TYR A C 1
ATOM 759 O O . TYR A 1 97 ? 4.647 -12.658 2.676 1.00 85.75 97 TYR A O 1
ATOM 767 N N . LYS A 1 98 ? 5.784 -12.373 0.762 1.00 87.12 98 LYS A N 1
ATOM 768 C CA . LYS A 1 98 ? 6.780 -13.425 1.005 1.00 87.12 98 LYS A CA 1
ATOM 769 C C . LYS A 1 98 ? 8.035 -12.886 1.698 1.00 87.12 98 LYS A C 1
ATOM 771 O O . LYS A 1 98 ? 8.966 -13.652 1.923 1.00 87.12 98 LYS A O 1
ATOM 776 N N . GLY A 1 99 ? 8.093 -11.587 1.997 1.00 85.81 99 GLY A N 1
ATOM 777 C CA . GLY A 1 99 ? 9.264 -10.921 2.568 1.00 85.81 99 GLY A CA 1
ATOM 778 C C . GLY A 1 99 ? 10.380 -10.624 1.561 1.00 85.81 99 GLY A C 1
ATOM 779 O O . GLY A 1 99 ? 11.449 -10.164 1.956 1.00 85.81 99 GLY A O 1
ATOM 780 N N . ASP A 1 100 ? 10.165 -10.855 0.259 1.00 91.75 100 ASP A N 1
ATOM 781 C CA . ASP A 1 100 ? 11.135 -10.500 -0.784 1.00 91.75 100 ASP A CA 1
ATOM 782 C C . ASP A 1 100 ? 10.947 -9.042 -1.226 1.00 91.75 100 ASP A C 1
ATOM 784 O O . ASP A 1 100 ? 10.463 -8.727 -2.320 1.00 91.75 100 ASP A O 1
ATOM 788 N N . THR A 1 101 ? 11.342 -8.133 -0.336 1.00 91.88 101 THR A N 1
ATOM 789 C CA . THR A 1 101 ? 11.204 -6.683 -0.516 1.00 91.88 101 THR A CA 1
ATOM 790 C C . THR A 1 101 ? 11.949 -6.174 -1.754 1.00 91.88 101 THR A C 1
ATOM 792 O O . THR A 1 101 ? 11.469 -5.272 -2.446 1.00 91.88 101 THR A O 1
ATOM 795 N N . LYS A 1 102 ? 13.108 -6.765 -2.088 1.00 95.69 102 LYS A N 1
ATOM 796 C CA . LYS A 1 102 ? 13.890 -6.362 -3.270 1.00 95.69 102 LYS A CA 1
ATOM 797 C C . LYS A 1 102 ? 13.169 -6.723 -4.558 1.00 95.69 102 LYS A C 1
ATOM 799 O O . LYS A 1 102 ? 13.005 -5.865 -5.428 1.00 95.69 102 LYS A O 1
ATOM 804 N N . THR A 1 103 ? 12.705 -7.967 -4.677 1.00 96.19 103 THR A N 1
ATOM 805 C CA . THR A 1 103 ? 11.973 -8.383 -5.873 1.00 96.19 103 THR A CA 1
ATOM 806 C C . THR A 1 103 ? 10.649 -7.637 -5.994 1.00 96.19 103 THR A C 1
ATOM 808 O O . THR A 1 103 ? 10.299 -7.243 -7.106 1.00 96.19 103 THR A O 1
ATOM 811 N N . ALA A 1 104 ? 9.960 -7.344 -4.886 1.00 97.25 104 ALA A N 1
ATOM 812 C CA . ALA A 1 104 ? 8.763 -6.504 -4.898 1.00 97.25 104 ALA A CA 1
ATOM 813 C C . ALA A 1 104 ? 9.025 -5.133 -5.547 1.00 97.25 104 ALA A C 1
ATOM 815 O O . ALA A 1 104 ? 8.356 -4.778 -6.519 1.00 97.25 104 ALA A O 1
ATOM 816 N N . MET A 1 105 ? 10.062 -4.409 -5.106 1.00 98.25 105 MET A N 1
ATOM 817 C CA . MET A 1 105 ? 10.453 -3.125 -5.707 1.00 98.25 105 MET A CA 1
ATOM 818 C C . MET A 1 105 ? 10.828 -3.257 -7.188 1.00 98.25 105 MET A C 1
ATOM 820 O O . MET A 1 105 ? 10.455 -2.409 -7.998 1.00 98.25 105 MET A O 1
ATOM 824 N N . TYR A 1 106 ? 11.502 -4.342 -7.583 1.00 98.25 106 TYR A N 1
ATOM 825 C CA . TYR A 1 106 ? 11.781 -4.597 -8.999 1.00 98.25 106 TYR A CA 1
ATOM 826 C C . TYR A 1 106 ? 10.501 -4.739 -9.823 1.00 98.25 106 TYR A C 1
ATOM 828 O O . TYR A 1 106 ? 10.442 -4.204 -10.930 1.00 98.25 106 TYR A O 1
ATOM 836 N N 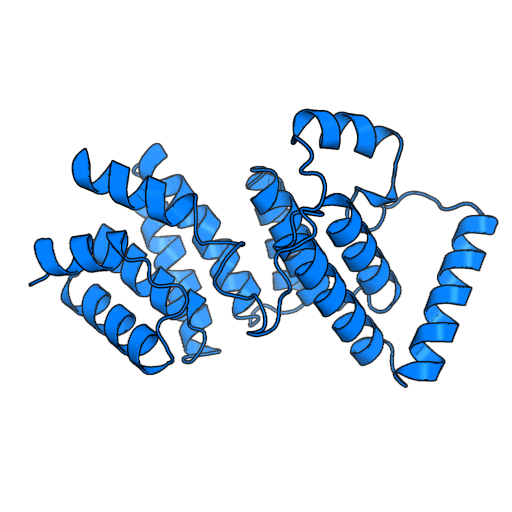. ARG A 1 107 ? 9.487 -5.439 -9.302 1.00 98.62 107 ARG A N 1
ATOM 837 C CA . ARG A 1 107 ? 8.190 -5.582 -9.973 1.00 98.62 107 ARG A CA 1
ATOM 838 C C . ARG A 1 107 ? 7.454 -4.251 -10.033 1.00 98.62 107 ARG A C 1
ATOM 840 O O . ARG A 1 107 ? 7.033 -3.870 -11.116 1.00 98.62 107 ARG A O 1
ATOM 847 N N . PHE A 1 108 ? 7.379 -3.492 -8.945 1.00 98.81 108 PHE A N 1
ATOM 848 C CA . PHE A 1 108 ? 6.728 -2.178 -8.976 1.00 98.81 108 PHE A CA 1
ATOM 849 C C . PHE A 1 108 ? 7.407 -1.214 -9.962 1.00 98.81 108 PHE A C 1
ATOM 851 O O . PHE A 1 108 ? 6.728 -0.533 -10.721 1.00 98.81 108 PHE A O 1
ATOM 858 N N . ASN A 1 109 ? 8.737 -1.246 -10.074 1.00 98.88 109 ASN A N 1
ATOM 859 C CA . ASN A 1 109 ? 9.458 -0.496 -11.104 1.00 98.88 109 ASN A CA 1
ATOM 860 C C . ASN A 1 109 ? 9.124 -0.949 -12.537 1.00 98.88 109 ASN A C 1
ATOM 862 O O . ASN A 1 109 ? 9.042 -0.123 -13.441 1.00 98.88 109 ASN A O 1
ATOM 866 N N . GLN A 1 110 ? 8.913 -2.246 -12.765 1.00 98.75 110 GLN A N 1
ATOM 867 C CA . GLN A 1 110 ? 8.458 -2.754 -14.065 1.00 98.75 110 GLN A CA 1
ATOM 868 C C . GLN A 1 110 ? 7.010 -2.347 -14.368 1.00 98.75 110 GLN A C 1
ATOM 870 O O . GLN A 1 110 ? 6.713 -1.986 -15.502 1.00 98.75 110 GLN A O 1
ATOM 875 N N . ALA A 1 111 ? 6.128 -2.349 -13.366 1.00 98.81 111 ALA A N 1
ATOM 876 C CA . ALA A 1 111 ? 4.768 -1.836 -13.507 1.00 98.81 111 ALA A CA 1
ATOM 877 C C . ALA A 1 111 ? 4.764 -0.338 -13.849 1.00 98.81 111 ALA A C 1
ATOM 879 O O . ALA A 1 111 ? 4.050 0.083 -14.754 1.00 98.81 111 ALA A O 1
ATOM 880 N N . TRP A 1 112 ? 5.647 0.445 -13.219 1.00 98.75 112 TRP A N 1
ATOM 881 C CA . TRP A 1 112 ? 5.850 1.850 -13.568 1.00 98.75 112 TRP A CA 1
ATOM 882 C C . TRP A 1 112 ? 6.270 2.047 -15.033 1.00 98.75 112 TRP A C 1
ATOM 884 O O . TRP A 1 112 ? 5.767 2.954 -15.684 1.00 98.75 112 TRP A O 1
ATOM 894 N N . LEU A 1 113 ? 7.160 1.201 -15.578 1.00 98.25 113 LEU A N 1
ATOM 895 C CA . LEU A 1 113 ? 7.537 1.274 -17.003 1.00 98.25 113 LEU A CA 1
ATOM 896 C C . LEU A 1 113 ? 6.359 0.999 -17.932 1.00 98.25 113 LEU A C 1
ATOM 898 O O . LEU A 1 113 ? 6.268 1.600 -18.999 1.00 98.25 113 LEU A O 1
ATOM 902 N N . LEU A 1 114 ? 5.488 0.067 -17.544 1.00 98.56 114 LEU A N 1
ATOM 903 C CA . LEU A 1 114 ? 4.303 -0.265 -18.322 1.00 98.56 114 LEU A CA 1
ATOM 904 C C . LEU A 1 114 ? 3.289 0.873 -18.284 1.00 98.56 114 LEU A C 1
ATOM 906 O O . LEU A 1 114 ? 2.740 1.212 -19.324 1.00 98.56 114 LEU A O 1
ATOM 910 N N . GLU A 1 115 ? 3.044 1.468 -17.120 1.00 98.50 115 GLU A N 1
ATOM 911 C CA . GLU A 1 115 ? 2.086 2.559 -16.978 1.00 98.50 115 GLU A CA 1
ATOM 912 C C . GLU A 1 115 ? 2.520 3.549 -15.880 1.00 98.50 115 GLU A C 1
ATOM 914 O O . GLU A 1 115 ? 2.148 3.395 -14.715 1.00 98.50 115 GLU A O 1
ATOM 919 N N . PRO A 1 116 ? 3.254 4.622 -16.236 1.00 97.94 116 PRO A N 1
ATOM 920 C CA . PRO A 1 116 ? 3.753 5.596 -15.261 1.00 97.94 116 PRO A CA 1
ATOM 921 C C . PRO A 1 116 ? 2.666 6.365 -14.497 1.00 97.94 116 PRO A C 1
ATOM 923 O O . PRO A 1 116 ? 2.959 6.974 -13.470 1.00 97.94 116 PRO A O 1
ATOM 926 N N . LYS A 1 117 ? 1.432 6.380 -15.020 1.00 97.88 117 LYS A N 1
ATOM 927 C CA . LYS A 1 117 ? 0.269 7.073 -14.442 1.00 97.88 117 LYS A CA 1
ATOM 928 C C . LYS A 1 117 ? -0.658 6.154 -13.638 1.00 97.88 117 LYS A C 1
ATOM 930 O O . LYS A 1 117 ? -1.707 6.612 -13.204 1.00 97.88 117 LYS A O 1
ATOM 935 N N . ASN A 1 118 ? -0.289 4.891 -13.443 1.00 98.31 118 ASN A N 1
ATOM 936 C CA . ASN A 1 118 ? -1.040 3.987 -12.582 1.00 98.31 118 ASN A CA 1
ATOM 937 C C . ASN A 1 118 ? -0.717 4.288 -11.112 1.00 98.31 118 ASN A C 1
ATOM 939 O O . ASN A 1 118 ? 0.414 4.092 -10.661 1.00 98.31 118 ASN A O 1
ATOM 943 N N . GLU A 1 119 ? -1.701 4.752 -10.350 1.00 98.38 119 GLU A N 1
ATOM 944 C CA . GLU A 1 119 ? -1.522 5.132 -8.951 1.00 98.38 119 GLU A CA 1
ATOM 945 C C . GLU A 1 119 ? -1.154 3.942 -8.046 1.00 98.38 119 GLU A C 1
ATOM 947 O O . GLU A 1 119 ? -0.451 4.115 -7.046 1.00 98.38 119 GLU A O 1
ATOM 952 N N . ASN A 1 120 ? -1.570 2.720 -8.405 1.00 98.06 120 ASN A N 1
ATOM 953 C CA . ASN A 1 120 ? -1.320 1.517 -7.605 1.00 98.06 120 ASN A CA 1
ATOM 954 C C . ASN A 1 120 ? 0.168 1.129 -7.604 1.00 98.06 120 ASN A C 1
ATOM 956 O O . ASN A 1 120 ? 0.631 0.415 -6.712 1.00 98.06 120 ASN A O 1
ATOM 960 N N . VAL A 1 121 ? 0.952 1.629 -8.562 1.00 98.44 121 VAL A N 1
ATOM 961 C CA . VAL A 1 121 ? 2.415 1.496 -8.556 1.00 98.44 121 VAL A CA 1
ATOM 962 C C . VAL A 1 121 ? 3.020 2.250 -7.372 1.00 98.44 121 VAL A C 1
ATOM 964 O O . VAL A 1 121 ? 3.883 1.722 -6.670 1.00 98.44 121 VAL A O 1
ATOM 967 N N . PHE A 1 122 ? 2.540 3.468 -7.120 1.00 98.81 122 PHE A N 1
ATOM 968 C CA . PHE A 1 122 ? 2.991 4.303 -6.008 1.00 98.81 122 PHE A CA 1
ATOM 969 C C . PHE A 1 122 ? 2.529 3.747 -4.667 1.00 98.81 122 PHE A C 1
ATOM 971 O O . PHE A 1 122 ? 3.265 3.818 -3.682 1.00 98.81 122 PHE A O 1
ATOM 978 N N . TRP A 1 123 ? 1.361 3.101 -4.653 1.00 98.44 123 TRP A N 1
ATOM 979 C CA . TRP A 1 123 ? 0.948 2.287 -3.520 1.00 98.44 123 TRP A CA 1
ATOM 980 C C . TRP A 1 123 ? 1.974 1.179 -3.239 1.00 98.44 123 TRP A C 1
ATOM 982 O O . TRP A 1 123 ? 2.503 1.116 -2.132 1.00 98.44 123 TRP A O 1
ATOM 992 N N . GLY A 1 124 ? 2.371 0.403 -4.253 1.00 98.12 124 GLY A N 1
ATOM 993 C CA . GLY A 1 124 ? 3.417 -0.617 -4.121 1.00 98.12 124 GLY A CA 1
ATOM 994 C C . GLY A 1 124 ? 4.768 -0.071 -3.636 1.00 98.12 124 GLY A C 1
ATOM 995 O O . GLY A 1 124 ? 5.377 -0.640 -2.725 1.00 98.12 124 GLY A O 1
ATOM 996 N N . PHE A 1 125 ? 5.226 1.065 -4.176 1.00 98.62 125 PHE A N 1
ATOM 997 C CA . PHE A 1 125 ? 6.443 1.732 -3.692 1.00 98.62 125 PHE A CA 1
ATOM 998 C C . PHE A 1 125 ? 6.325 2.157 -2.226 1.00 98.62 125 PHE A C 1
ATOM 1000 O O . PHE A 1 125 ? 7.268 1.962 -1.455 1.00 98.62 125 PHE A O 1
ATOM 1007 N N . SER A 1 126 ? 5.170 2.691 -1.821 1.00 98.19 126 SER A N 1
ATOM 1008 C CA . SER A 1 126 ? 4.933 3.074 -0.431 1.00 98.19 126 SER A CA 1
ATOM 1009 C C . SER A 1 126 ? 4.963 1.874 0.513 1.00 98.19 126 SER A C 1
ATOM 1011 O O . SER A 1 126 ? 5.603 1.953 1.560 1.00 98.19 126 SER A O 1
ATOM 1013 N N . SER A 1 127 ? 4.371 0.739 0.124 1.00 96.06 127 SER A N 1
ATOM 1014 C CA . SER A 1 127 ? 4.365 -0.481 0.935 1.00 96.06 127 SER A CA 1
ATOM 1015 C C . SER A 1 127 ? 5.773 -1.049 1.128 1.00 96.06 127 SER A C 1
ATOM 1017 O O . SER A 1 127 ? 6.087 -1.552 2.208 1.00 96.06 127 SER A O 1
ATOM 1019 N N . VAL A 1 128 ? 6.655 -0.921 0.126 1.00 96.19 128 VAL A N 1
ATOM 1020 C CA . VAL A 1 128 ? 8.075 -1.283 0.276 1.00 96.19 128 VAL A CA 1
ATOM 1021 C C . VAL A 1 128 ? 8.748 -0.422 1.343 1.00 96.19 128 VAL A C 1
ATOM 1023 O O . VAL A 1 128 ? 9.361 -0.968 2.258 1.00 96.19 128 VAL A O 1
ATOM 1026 N N . TYR A 1 129 ? 8.625 0.906 1.272 1.00 95.88 129 TYR A N 1
ATOM 1027 C CA . TYR A 1 129 ? 9.259 1.782 2.263 1.00 95.88 129 TYR A CA 1
ATOM 1028 C C . TYR A 1 129 ? 8.646 1.656 3.653 1.00 95.88 129 TYR A C 1
ATOM 1030 O O . TYR A 1 129 ? 9.381 1.673 4.636 1.00 95.88 129 TYR A O 1
ATOM 1038 N N . PHE A 1 130 ? 7.336 1.430 3.735 1.00 90.94 130 PHE A N 1
ATOM 1039 C CA . PHE A 1 130 ? 6.670 1.115 4.992 1.00 90.94 130 PHE A CA 1
ATOM 1040 C C . PHE A 1 130 ? 7.239 -0.173 5.610 1.00 90.94 130 PHE A C 1
ATOM 1042 O O . PHE A 1 130 ? 7.577 -0.187 6.788 1.00 90.94 130 PHE A O 1
ATOM 1049 N N . THR A 1 131 ? 7.444 -1.225 4.806 1.00 88.62 131 THR A N 1
ATOM 1050 C CA . THR A 1 131 ? 8.081 -2.484 5.249 1.00 88.62 131 THR A CA 1
ATOM 1051 C C . THR A 1 131 ? 9.523 -2.272 5.722 1.00 88.62 131 THR A C 1
ATOM 1053 O O . THR A 1 131 ? 9.982 -2.940 6.643 1.00 88.62 131 THR A O 1
ATOM 1056 N N . LEU A 1 132 ? 10.241 -1.326 5.113 1.00 89.06 132 LEU A N 1
ATOM 1057 C CA . LEU A 1 132 ? 11.593 -0.931 5.519 1.00 89.06 132 LEU A CA 1
ATOM 1058 C C . LEU A 1 132 ? 11.609 0.016 6.736 1.00 89.06 132 LEU A C 1
ATOM 1060 O O . LEU A 1 132 ? 12.686 0.351 7.223 1.00 89.06 132 LEU A O 1
ATOM 1064 N N . GLY A 1 133 ? 10.446 0.457 7.226 1.00 87.44 133 GLY A N 1
ATOM 1065 C CA . GLY A 1 133 ? 10.314 1.406 8.335 1.00 87.44 133 GLY A CA 1
ATOM 1066 C C . GLY A 1 133 ? 10.556 2.874 7.962 1.00 87.44 133 GLY A C 1
ATOM 1067 O O . GLY A 1 133 ? 10.551 3.732 8.843 1.00 87.44 133 GLY A O 1
ATOM 1068 N N . ASP A 1 134 ? 10.744 3.197 6.679 1.00 91.81 134 ASP A N 1
ATOM 1069 C CA . ASP A 1 134 ? 10.885 4.579 6.208 1.00 91.81 134 ASP A CA 1
ATOM 1070 C C . ASP A 1 134 ? 9.507 5.179 5.896 1.00 91.81 134 ASP A C 1
ATOM 1072 O O . ASP A 1 134 ? 9.022 5.190 4.760 1.00 91.81 134 ASP A O 1
ATOM 1076 N N . HIS A 1 135 ? 8.845 5.665 6.945 1.00 90.06 135 HIS A N 1
ATOM 1077 C CA . HIS A 1 135 ? 7.519 6.271 6.830 1.00 90.06 135 HIS A CA 1
ATOM 1078 C C . HIS A 1 135 ? 7.520 7.601 6.062 1.00 90.06 135 HIS A C 1
ATOM 1080 O O . HIS A 1 135 ? 6.478 7.990 5.535 1.00 90.06 135 HIS A O 1
ATOM 1086 N N . GLU A 1 136 ? 8.651 8.308 5.994 1.00 94.88 136 GLU A N 1
ATOM 1087 C CA . GLU A 1 136 ? 8.758 9.565 5.248 1.00 94.88 136 GLU A CA 1
ATOM 1088 C C . GLU A 1 136 ? 8.712 9.287 3.747 1.00 94.88 136 GLU A C 1
ATOM 1090 O O . GLU A 1 136 ? 7.834 9.806 3.054 1.00 94.88 136 GLU A O 1
ATOM 1095 N N . LYS A 1 137 ? 9.539 8.356 3.260 1.00 96.12 137 LYS A N 1
ATOM 1096 C CA . LYS A 1 137 ? 9.484 7.935 1.853 1.00 96.12 137 LYS A CA 1
ATOM 1097 C C . LYS A 1 137 ? 8.178 7.246 1.500 1.00 96.12 137 LYS A C 1
ATOM 1099 O O . LYS A 1 137 ? 7.657 7.459 0.408 1.00 96.12 137 LYS A O 1
ATOM 1104 N N . ALA A 1 138 ? 7.612 6.446 2.405 1.00 96.56 138 ALA A N 1
ATOM 1105 C CA . ALA A 1 138 ? 6.288 5.875 2.176 1.00 96.56 138 ALA A CA 1
ATOM 1106 C C . ALA A 1 138 ? 5.238 6.981 1.955 1.00 96.56 138 ALA A C 1
ATOM 1108 O O . ALA A 1 138 ? 4.462 6.905 1.003 1.00 96.56 138 ALA A O 1
ATOM 1109 N N . MET A 1 139 ? 5.261 8.041 2.774 1.00 97.56 139 MET A N 1
ATOM 1110 C CA . MET A 1 139 ? 4.375 9.202 2.639 1.00 97.56 139 MET A CA 1
ATOM 1111 C C . MET A 1 139 ? 4.580 9.954 1.316 1.00 97.56 139 MET A C 1
ATOM 1113 O O . MET A 1 139 ? 3.595 10.337 0.685 1.00 97.56 139 MET A O 1
ATOM 1117 N N . GLU A 1 140 ? 5.824 10.144 0.869 1.00 98.31 140 GLU A N 1
ATOM 1118 C CA . GLU A 1 140 ? 6.122 10.744 -0.440 1.00 98.31 140 GLU A CA 1
ATOM 1119 C C . GLU A 1 140 ? 5.455 9.963 -1.578 1.00 98.31 140 GLU A C 1
ATOM 1121 O O . GLU A 1 140 ? 4.736 10.545 -2.389 1.00 98.31 140 GLU A O 1
ATOM 1126 N N . GLN A 1 141 ? 5.622 8.637 -1.596 1.00 98.62 141 GLN A N 1
ATOM 1127 C CA . GLN A 1 141 ? 5.041 7.793 -2.642 1.00 98.62 141 GLN A CA 1
ATOM 1128 C C . GLN A 1 141 ? 3.507 7.786 -2.583 1.00 98.62 141 GLN A C 1
ATOM 1130 O O . GLN A 1 141 ? 2.852 7.918 -3.614 1.00 98.62 141 GLN A O 1
ATOM 1135 N N . LEU A 1 142 ? 2.914 7.727 -1.386 1.00 98.50 142 LEU A N 1
ATOM 1136 C CA . LEU A 1 142 ? 1.460 7.843 -1.224 1.00 98.50 142 LEU A CA 1
ATOM 1137 C C . LEU A 1 142 ? 0.925 9.169 -1.777 1.00 98.50 142 LEU A C 1
ATOM 1139 O O . LEU A 1 142 ? -0.117 9.185 -2.428 1.00 98.50 142 LEU A O 1
ATOM 1143 N N . ASN A 1 143 ? 1.634 10.275 -1.539 1.00 98.69 143 ASN A N 1
ATOM 1144 C CA . ASN A 1 143 ? 1.253 11.582 -2.067 1.00 98.69 143 ASN A CA 1
ATOM 1145 C C . ASN A 1 143 ? 1.343 11.629 -3.596 1.00 98.69 143 ASN A C 1
ATOM 1147 O O . ASN A 1 143 ? 0.424 12.147 -4.223 1.00 98.69 143 ASN A O 1
ATOM 1151 N N . GLU A 1 144 ? 2.391 11.058 -4.197 1.00 98.56 144 GLU A N 1
ATOM 1152 C CA . GLU A 1 144 ? 2.488 10.946 -5.659 1.00 98.56 144 GLU A CA 1
ATOM 1153 C C . GLU A 1 144 ? 1.306 10.154 -6.245 1.00 98.56 144 GLU A C 1
ATOM 1155 O O . GLU A 1 144 ? 0.673 10.605 -7.200 1.00 98.56 144 GLU A O 1
ATOM 1160 N N . GLY A 1 145 ? 0.942 9.021 -5.637 1.00 98.56 145 GLY A N 1
ATOM 1161 C CA . GLY A 1 145 ? -0.222 8.241 -6.064 1.00 98.56 145 GLY A CA 1
ATOM 1162 C C . GLY A 1 145 ? -1.543 9.009 -5.923 1.00 98.56 145 GLY A C 1
ATOM 1163 O O . GLY A 1 145 ? -2.372 8.991 -6.831 1.00 98.56 145 GLY A O 1
ATOM 1164 N N . LEU A 1 146 ? -1.732 9.734 -4.815 1.00 98.56 146 LEU A N 1
ATOM 1165 C CA . LEU A 1 146 ? -2.949 10.518 -4.566 1.00 98.56 146 LEU A CA 1
ATOM 1166 C C . LEU A 1 146 ? -3.069 11.754 -5.469 1.00 98.56 146 LEU A C 1
ATOM 1168 O O . LEU A 1 146 ? -4.181 12.223 -5.688 1.00 98.56 146 LEU A O 1
ATOM 1172 N N . ILE A 1 147 ? -1.963 12.270 -6.018 1.00 98.62 147 ILE A N 1
ATOM 1173 C CA . ILE A 1 147 ? -2.010 13.291 -7.078 1.00 98.62 147 ILE A CA 1
ATOM 1174 C C . ILE A 1 147 ? -2.643 12.710 -8.351 1.00 98.62 147 ILE A C 1
ATOM 1176 O O . ILE A 1 147 ? -3.402 13.404 -9.024 1.00 98.62 147 ILE A O 1
ATOM 1180 N N . LEU A 1 148 ? -2.349 11.447 -8.679 1.00 98.38 148 LEU A N 1
ATOM 1181 C CA . LEU A 1 148 ? -2.897 10.770 -9.860 1.00 98.38 148 LEU A CA 1
ATOM 1182 C C . LEU A 1 148 ? -4.358 10.358 -9.660 1.00 98.38 148 LEU A C 1
ATOM 1184 O O . LEU A 1 148 ? -5.180 10.556 -10.553 1.00 98.38 148 LEU A O 1
ATOM 1188 N N . ASN A 1 149 ? -4.683 9.812 -8.487 1.00 98.31 149 ASN A N 1
ATOM 1189 C CA . ASN A 1 149 ? -6.044 9.448 -8.115 1.00 98.31 149 ASN A CA 1
ATOM 1190 C C . ASN A 1 149 ? -6.326 9.806 -6.642 1.00 98.31 149 ASN A C 1
ATOM 1192 O O . ASN A 1 149 ? -6.035 9.010 -5.742 1.00 98.31 149 ASN A O 1
ATOM 1196 N N . PRO A 1 150 ? -6.958 10.966 -6.381 1.00 98.25 150 PRO A N 1
ATOM 1197 C CA . PRO A 1 150 ? -7.303 11.402 -5.026 1.00 98.25 150 PRO A CA 1
ATOM 1198 C C . PRO A 1 150 ? -8.291 10.478 -4.301 1.00 98.25 150 PRO A C 1
ATOM 1200 O O . PRO A 1 150 ? -8.371 10.505 -3.076 1.00 98.25 150 PRO A O 1
ATOM 1203 N N . ASN A 1 151 ? -9.033 9.658 -5.052 1.00 97.62 151 ASN A N 1
ATOM 1204 C CA . ASN A 1 151 ? -10.075 8.772 -4.542 1.00 97.62 151 ASN A CA 1
ATOM 1205 C C . ASN A 1 151 ? -9.626 7.302 -4.502 1.00 97.62 151 ASN A C 1
ATOM 1207 O O . ASN A 1 151 ? -10.460 6.400 -4.535 1.00 97.62 151 ASN A O 1
ATOM 1211 N N . ASN A 1 152 ? -8.324 7.017 -4.443 1.00 97.69 152 ASN A N 1
ATOM 1212 C CA . ASN A 1 152 ? -7.859 5.646 -4.253 1.00 97.69 152 ASN A CA 1
ATOM 1213 C C . ASN A 1 152 ? -7.942 5.255 -2.765 1.00 97.69 152 ASN A C 1
ATOM 1215 O O . ASN A 1 152 ? -7.207 5.778 -1.920 1.00 97.69 152 ASN A O 1
ATOM 1219 N N . SER A 1 153 ? -8.837 4.317 -2.438 1.00 96.88 153 SER A N 1
ATOM 1220 C CA . SER A 1 153 ? -9.098 3.903 -1.053 1.00 96.88 153 SER A CA 1
ATOM 1221 C C . SER A 1 153 ? -7.863 3.299 -0.374 1.00 96.88 153 SER A C 1
ATOM 1223 O O . SER A 1 153 ? -7.604 3.593 0.794 1.00 96.88 153 SER A O 1
ATOM 1225 N N . ASN A 1 154 ? -7.043 2.519 -1.085 1.00 95.50 154 ASN A N 1
ATOM 1226 C CA . ASN A 1 154 ? -5.843 1.907 -0.508 1.00 95.50 154 ASN A CA 1
ATOM 1227 C C . ASN A 1 154 ? -4.791 2.959 -0.136 1.00 95.50 154 ASN A C 1
ATOM 1229 O O . ASN A 1 154 ? -4.292 2.952 0.991 1.00 95.50 154 ASN A O 1
ATOM 1233 N N . LEU A 1 155 ? -4.525 3.917 -1.030 1.00 97.69 155 LEU A N 1
ATOM 1234 C CA . LEU A 1 155 ? -3.594 5.017 -0.766 1.00 97.69 155 LEU A CA 1
ATOM 1235 C C . LEU A 1 155 ? -4.034 5.872 0.433 1.00 97.69 155 LEU A C 1
ATOM 1237 O O . LEU A 1 155 ? -3.225 6.174 1.311 1.00 97.69 155 LEU A O 1
ATOM 1241 N N . LEU A 1 156 ? -5.321 6.225 0.517 1.00 98.44 156 LEU A N 1
ATOM 1242 C CA . LEU A 1 156 ? -5.868 6.974 1.657 1.00 98.44 156 LEU A CA 1
ATOM 1243 C C . LEU A 1 156 ? -5.717 6.200 2.975 1.00 98.44 156 LEU A C 1
ATOM 1245 O O . LEU A 1 156 ? -5.330 6.767 3.999 1.00 98.44 156 LEU A O 1
ATOM 1249 N N . THR A 1 157 ? -5.982 4.894 2.939 1.00 97.06 157 THR A N 1
ATOM 1250 C CA . THR A 1 157 ? -5.895 3.998 4.101 1.00 97.06 157 THR A CA 1
ATOM 1251 C C . THR A 1 157 ? -4.466 3.866 4.621 1.00 97.06 157 THR A C 1
ATOM 1253 O O . THR A 1 157 ? -4.228 3.927 5.832 1.00 97.06 157 THR A O 1
ATOM 1256 N N . ASP A 1 158 ? -3.493 3.707 3.729 1.00 95.00 158 ASP A N 1
ATOM 1257 C CA . ASP A 1 158 ? -2.089 3.558 4.117 1.00 95.00 158 ASP A CA 1
ATOM 1258 C C . ASP A 1 158 ? -1.463 4.896 4.516 1.00 95.00 158 ASP A C 1
ATOM 1260 O O . ASP A 1 158 ? -0.694 4.955 5.477 1.00 95.00 158 ASP A O 1
ATOM 1264 N N . LYS A 1 159 ? -1.914 6.006 3.925 1.00 96.88 159 LYS A N 1
ATOM 1265 C CA . LYS A 1 159 ? -1.577 7.348 4.413 1.00 96.88 159 LYS A CA 1
ATOM 1266 C C . LYS A 1 159 ? -2.084 7.591 5.829 1.00 96.88 159 LYS A C 1
ATOM 1268 O O . LYS A 1 159 ? -1.320 8.049 6.679 1.00 96.88 159 LYS A O 1
ATOM 1273 N N . ALA A 1 160 ? -3.333 7.226 6.117 1.00 95.81 160 ALA A N 1
ATOM 1274 C CA . ALA A 1 160 ? -3.877 7.301 7.471 1.00 95.81 160 ALA A CA 1
ATOM 1275 C C . ALA A 1 160 ? -3.092 6.439 8.469 1.00 95.81 160 ALA A C 1
ATOM 1277 O O . ALA A 1 160 ? -2.968 6.798 9.640 1.00 95.81 160 ALA A O 1
ATOM 1278 N N . THR A 1 161 ? -2.527 5.325 7.993 1.00 91.38 161 THR A N 1
ATOM 1279 C CA . THR A 1 161 ? -1.723 4.412 8.814 1.00 91.38 161 THR A CA 1
ATOM 1280 C C . THR A 1 161 ? -0.475 5.078 9.350 1.00 91.38 161 THR A C 1
ATOM 1282 O O . THR A 1 161 ? -0.160 4.935 10.527 1.00 91.38 161 THR A O 1
ATOM 1285 N N . ILE A 1 162 ? 0.192 5.873 8.518 1.00 91.38 162 ILE A N 1
ATOM 1286 C CA . ILE A 1 162 ? 1.374 6.624 8.938 1.00 91.38 162 ILE A CA 1
ATOM 1287 C C . ILE A 1 162 ? 1.011 7.666 10.007 1.00 91.38 162 ILE A C 1
ATOM 1289 O O . ILE A 1 162 ? 1.762 7.831 10.965 1.00 91.38 162 ILE A O 1
ATOM 1293 N N . TYR A 1 163 ? -0.139 8.339 9.890 1.00 90.88 163 TYR A N 1
ATOM 1294 C CA . TYR A 1 163 ? -0.581 9.309 10.899 1.00 90.88 163 TYR A CA 1
ATOM 1295 C C . TYR A 1 163 ? -0.914 8.648 12.240 1.00 90.88 163 TYR A C 1
ATOM 1297 O O . TYR A 1 163 ? -0.377 9.058 13.267 1.00 90.88 163 TYR A O 1
ATOM 1305 N N . TYR A 1 164 ? -1.726 7.584 12.265 1.00 84.56 164 TYR A N 1
ATOM 1306 C CA . TYR A 1 164 ? -2.036 6.956 13.555 1.00 84.56 164 TYR A CA 1
ATOM 1307 C C . TYR A 1 164 ? -0.834 6.197 14.143 1.00 84.56 164 TYR A C 1
ATOM 1309 O O . TYR A 1 164 ? -0.748 6.078 15.361 1.00 84.56 164 TYR A O 1
ATOM 1317 N N . ALA A 1 165 ? 0.123 5.727 13.331 1.00 83.81 165 ALA A N 1
ATOM 1318 C CA . ALA A 1 165 ? 1.367 5.137 13.835 1.00 83.81 165 ALA A CA 1
ATOM 1319 C C . ALA A 1 165 ? 2.289 6.170 14.512 1.00 83.81 165 ALA A C 1
ATOM 1321 O O . ALA A 1 165 ? 3.057 5.807 15.401 1.00 83.81 165 ALA A O 1
ATOM 1322 N N . LYS A 1 166 ? 2.202 7.453 14.129 1.00 82.69 166 LYS A N 1
ATOM 1323 C CA . LYS A 1 166 ? 2.912 8.561 14.793 1.00 82.69 166 LYS A CA 1
ATOM 1324 C C . LYS A 1 166 ? 2.279 8.945 16.130 1.00 82.69 166 LYS A C 1
ATOM 1326 O O . LYS A 1 166 ? 3.004 9.300 17.059 1.00 82.69 166 LYS A O 1
ATOM 1331 N N . PHE A 1 167 ? 0.958 8.805 16.248 1.00 82.56 167 PHE A N 1
ATOM 1332 C CA . PHE A 1 167 ? 0.191 9.253 17.411 1.00 82.56 167 PHE A CA 1
ATOM 1333 C C . PHE A 1 167 ? 0.717 8.754 18.776 1.00 82.56 167 PHE A C 1
ATOM 1335 O O . PHE A 1 167 ? 0.830 9.576 19.678 1.00 82.56 167 PHE A O 1
ATOM 1342 N N . PRO A 1 168 ? 1.107 7.478 18.986 1.00 77.06 168 PRO A N 1
ATOM 1343 C CA . PRO A 1 168 ? 1.644 7.038 20.278 1.00 77.06 168 PRO A CA 1
ATOM 1344 C C . PRO A 1 168 ? 2.940 7.740 20.702 1.00 77.06 168 PRO A C 1
ATOM 1346 O O . PRO A 1 168 ? 3.216 7.823 21.896 1.00 77.06 168 PRO A O 1
ATOM 1349 N N . ALA A 1 169 ? 3.739 8.204 19.736 1.00 76.25 169 ALA A N 1
ATOM 1350 C CA . ALA A 1 169 ? 5.010 8.876 19.987 1.00 76.25 169 ALA A CA 1
ATOM 1351 C C . ALA A 1 169 ? 4.846 10.397 20.108 1.00 76.25 169 ALA A C 1
ATOM 1353 O O . ALA A 1 169 ? 5.473 11.005 20.972 1.00 76.25 169 ALA A O 1
ATOM 1354 N N . SER A 1 170 ? 4.007 11.008 19.265 1.00 82.00 170 SER A N 1
ATOM 1355 C CA . SER A 1 170 ? 3.747 12.454 19.293 1.00 82.00 170 SER A CA 1
ATOM 1356 C C . SER A 1 170 ? 2.752 12.854 20.384 1.00 82.00 170 SER A C 1
ATOM 1358 O O . SER A 1 170 ? 2.835 13.955 20.922 1.00 82.00 170 SER A O 1
ATOM 1360 N N . ASN A 1 171 ? 1.802 11.965 20.695 1.00 79.62 171 ASN A N 1
ATOM 1361 C CA . ASN A 1 171 ? 0.580 12.250 21.445 1.00 79.62 171 ASN A CA 1
ATOM 1362 C C . ASN A 1 171 ? -0.179 13.483 20.901 1.00 79.62 171 ASN A C 1
ATOM 1364 O O . ASN A 1 171 ? -0.899 14.149 21.644 1.00 79.62 171 ASN A O 1
ATOM 1368 N N . ASP A 1 172 ? -0.008 13.799 19.610 1.00 86.81 172 ASP A N 1
ATOM 1369 C CA . ASP A 1 172 ? -0.651 14.942 18.966 1.00 86.81 172 ASP A CA 1
ATOM 1370 C C . ASP A 1 172 ? -2.069 14.547 18.515 1.00 86.81 172 ASP A C 1
ATOM 1372 O O . ASP A 1 172 ? -2.223 13.710 17.618 1.00 86.81 172 ASP A O 1
ATOM 1376 N N . PRO A 1 173 ? -3.138 15.138 19.081 1.00 87.69 173 PRO A N 1
ATOM 1377 C CA . PRO A 1 173 ? -4.507 14.832 18.669 1.00 87.69 173 PRO A CA 1
ATOM 1378 C C . PRO A 1 173 ? -4.764 15.100 17.177 1.00 87.69 173 PRO A C 1
ATOM 1380 O O . PRO A 1 173 ? -5.675 14.494 16.606 1.00 87.69 173 PRO A O 1
ATOM 1383 N N . LYS A 1 174 ? -3.960 15.959 16.536 1.00 92.25 174 LYS A N 1
ATOM 1384 C CA . LYS A 1 174 ? -4.031 16.239 15.100 1.00 92.25 174 LYS A CA 1
ATOM 1385 C C . LYS A 1 174 ? -3.650 15.030 14.247 1.00 92.25 174 LYS A C 1
ATOM 1387 O O . LYS A 1 174 ? -4.238 14.836 13.182 1.00 92.25 174 LYS A O 1
ATOM 1392 N N . ASP A 1 175 ? -2.707 14.205 14.697 1.00 90.62 175 ASP A N 1
ATOM 1393 C CA . ASP A 1 175 ? -2.331 12.981 13.982 1.00 90.62 175 ASP A CA 1
ATOM 1394 C C . ASP A 1 175 ? -3.506 11.996 13.965 1.00 90.62 175 ASP A C 1
ATOM 1396 O O . ASP A 1 175 ? -3.883 11.474 12.912 1.00 90.62 175 ASP A O 1
ATOM 1400 N N . LEU A 1 176 ? -4.152 11.800 15.120 1.00 90.31 176 LEU A N 1
ATOM 1401 C CA . LEU A 1 176 ? -5.304 10.908 15.233 1.00 90.31 176 LEU A CA 1
ATOM 1402 C C . LEU A 1 176 ? -6.520 11.434 14.454 1.00 90.31 176 LEU A C 1
ATOM 1404 O O . LEU A 1 176 ? -7.189 10.650 13.779 1.00 90.31 176 LEU A O 1
ATOM 1408 N N . SER A 1 177 ? -6.799 12.744 14.495 1.00 95.12 177 SER A N 1
ATOM 1409 C CA . SER A 1 177 ? -7.898 13.329 13.713 1.00 95.12 177 SER A CA 1
ATOM 1410 C C . SER A 1 177 ? -7.649 13.216 12.209 1.00 95.12 177 SER A C 1
ATOM 1412 O O . SER A 1 177 ? -8.540 12.790 11.479 1.00 95.12 177 SER A O 1
ATOM 1414 N N . THR A 1 178 ? -6.421 13.485 11.753 1.00 96.56 178 THR A N 1
ATOM 1415 C CA . THR A 1 178 ? -6.040 13.344 10.338 1.00 96.56 178 THR A CA 1
ATOM 1416 C C . THR A 1 178 ? -6.194 11.899 9.860 1.00 96.56 178 THR A C 1
ATOM 1418 O O . THR A 1 178 ? -6.715 11.660 8.769 1.00 96.56 178 THR A O 1
ATOM 1421 N N . ALA A 1 179 ? -5.792 10.919 10.677 1.00 95.94 179 ALA A N 1
ATOM 1422 C CA . ALA A 1 179 ? -5.992 9.508 10.358 1.00 95.94 179 ALA A CA 1
ATOM 1423 C C . ALA A 1 179 ? -7.484 9.157 10.213 1.00 95.94 179 ALA A C 1
ATOM 1425 O O . ALA A 1 179 ? -7.867 8.508 9.239 1.00 95.94 179 ALA A O 1
ATOM 1426 N N . ILE A 1 180 ? -8.332 9.619 11.140 1.00 97.19 180 ILE A N 1
ATOM 1427 C CA . ILE A 1 180 ? -9.789 9.415 11.088 1.00 97.19 180 ILE A CA 1
ATOM 1428 C C . ILE A 1 180 ? -10.388 10.026 9.813 1.00 97.19 180 ILE A C 1
ATOM 1430 O O . ILE A 1 180 ? -11.191 9.372 9.146 1.00 97.19 180 ILE A O 1
ATOM 1434 N N . ASP A 1 181 ? -9.995 11.245 9.445 1.00 98.38 181 ASP A N 1
ATOM 1435 C CA . ASP A 1 181 ? -10.532 11.935 8.268 1.00 98.38 181 ASP A CA 1
ATOM 1436 C C . ASP A 1 181 ? -10.173 11.215 6.963 1.00 98.38 181 ASP A C 1
ATOM 1438 O O . ASP A 1 181 ? -11.032 11.031 6.096 1.00 98.38 181 ASP A O 1
ATOM 1442 N N . LEU A 1 182 ? -8.923 10.766 6.829 1.00 98.50 182 LEU A N 1
ATOM 1443 C CA . LEU A 1 182 ? -8.463 9.990 5.674 1.00 98.50 182 LEU A CA 1
ATOM 1444 C C . LEU A 1 182 ? -9.162 8.627 5.586 1.00 98.50 182 LEU A C 1
ATOM 1446 O O . LEU A 1 182 ? -9.582 8.210 4.506 1.00 98.50 182 LEU A O 1
ATOM 1450 N N . LEU A 1 183 ? -9.339 7.943 6.718 1.00 98.50 183 LEU A N 1
ATOM 1451 C CA . LEU A 1 183 ? -10.040 6.661 6.756 1.00 98.50 183 LEU A CA 1
ATOM 1452 C C . LEU A 1 183 ? -11.531 6.806 6.443 1.00 98.50 183 LEU A C 1
ATOM 1454 O O . LEU A 1 183 ? -12.083 5.973 5.731 1.00 98.50 183 LEU A O 1
ATOM 1458 N N . ASN A 1 184 ? -12.186 7.869 6.914 1.00 98.62 184 ASN A N 1
ATOM 1459 C CA . ASN A 1 184 ? -13.578 8.148 6.566 1.00 98.62 184 ASN A CA 1
ATOM 1460 C C . ASN A 1 184 ? -13.733 8.486 5.074 1.00 98.62 184 ASN A C 1
ATOM 1462 O O . ASN A 1 184 ? -14.732 8.102 4.469 1.00 98.62 184 ASN A O 1
ATOM 1466 N N . GLN A 1 185 ? -12.761 9.174 4.462 1.00 98.62 185 GLN A N 1
ATOM 1467 C CA . GLN A 1 185 ? -12.727 9.361 3.005 1.00 98.62 185 GLN A CA 1
ATOM 1468 C C . GLN A 1 185 ? -12.595 8.018 2.279 1.00 98.62 185 GLN A C 1
ATOM 1470 O O . GLN A 1 185 ? -13.412 7.717 1.412 1.00 98.62 185 GLN A O 1
ATOM 1475 N N . SER A 1 186 ? -11.640 7.179 2.692 1.00 98.44 186 SER A N 1
ATOM 1476 C CA . SER A 1 186 ? -11.461 5.826 2.152 1.00 98.44 186 SER A CA 1
ATOM 1477 C C . SER A 1 186 ? -12.733 4.976 2.278 1.00 98.44 186 SER A C 1
ATOM 1479 O O . SER A 1 186 ? -13.152 4.347 1.312 1.00 98.44 186 SER A O 1
ATOM 1481 N N . TYR A 1 187 ? -13.407 5.025 3.430 1.00 98.50 187 TYR A N 1
ATOM 1482 C CA . TYR A 1 187 ? -14.643 4.282 3.687 1.00 98.50 187 TYR A CA 1
ATOM 1483 C C . TYR A 1 187 ? -15.812 4.752 2.817 1.00 98.50 187 TYR A C 1
ATOM 1485 O O . TYR A 1 187 ? -16.597 3.931 2.360 1.00 98.50 187 TYR A O 1
ATOM 1493 N N . LYS A 1 188 ? -15.922 6.058 2.532 1.00 98.56 188 LYS A N 1
ATOM 1494 C CA . LYS A 1 188 ? -16.928 6.573 1.585 1.00 98.56 188 LYS A CA 1
ATOM 1495 C C . LYS A 1 188 ? -16.722 6.032 0.168 1.00 98.56 188 LYS A C 1
ATOM 1497 O O . LYS A 1 188 ? -17.701 5.868 -0.553 1.00 98.56 188 LYS A O 1
ATOM 1502 N N . ILE A 1 189 ? -15.471 5.792 -0.225 1.00 98.25 189 ILE A N 1
ATOM 1503 C CA . ILE A 1 189 ? -15.105 5.272 -1.549 1.00 98.25 189 ILE A CA 1
ATOM 1504 C C . ILE A 1 189 ? -15.340 3.761 -1.616 1.00 98.25 189 ILE A C 1
ATOM 1506 O O . ILE A 1 189 ? -15.986 3.278 -2.541 1.00 98.25 189 ILE A O 1
ATOM 1510 N N . ASP A 1 190 ? -14.818 3.021 -0.638 1.00 97.56 190 ASP A N 1
ATOM 1511 C CA . ASP A 1 190 ? -14.962 1.570 -0.547 1.00 97.56 190 ASP A CA 1
ATOM 1512 C C . ASP A 1 190 ? -15.346 1.151 0.882 1.00 97.56 190 ASP A C 1
ATOM 1514 O O . ASP A 1 190 ? -14.476 0.856 1.713 1.00 97.56 190 ASP A O 1
ATOM 1518 N N . PRO A 1 191 ? -16.658 1.065 1.168 1.00 97.69 191 PRO A N 1
ATOM 1519 C CA . PRO A 1 191 ? -17.157 0.631 2.468 1.00 97.69 191 PRO A CA 1
ATOM 1520 C C . PRO A 1 191 ? -16.809 -0.819 2.816 1.00 97.69 191 PRO A C 1
ATOM 1522 O O . PRO A 1 191 ? -16.975 -1.230 3.961 1.00 97.69 191 PRO A O 1
ATOM 1525 N N . LYS A 1 192 ? -16.367 -1.622 1.838 1.00 96.38 192 LYS A N 1
ATOM 1526 C CA . LYS A 1 192 ? -16.046 -3.043 2.024 1.00 96.38 192 LYS A CA 1
ATOM 1527 C C . LYS A 1 192 ? -14.549 -3.291 2.204 1.00 96.38 192 LYS A C 1
ATOM 1529 O O . LYS A 1 192 ? -14.145 -4.441 2.404 1.00 96.38 192 LYS A O 1
ATOM 1534 N N . ASN A 1 193 ? -13.722 -2.245 2.180 1.00 94.38 193 ASN A N 1
ATOM 1535 C CA . ASN A 1 193 ? -12.300 -2.373 2.453 1.00 94.38 193 ASN A CA 1
ATOM 1536 C C . ASN A 1 193 ? -12.075 -2.744 3.930 1.00 94.38 193 ASN A C 1
ATOM 1538 O O . ASN A 1 193 ? -12.148 -1.905 4.832 1.00 94.38 193 ASN A O 1
ATOM 1542 N N . GLN A 1 194 ? -11.770 -4.019 4.183 1.00 95.12 194 GLN A N 1
ATOM 1543 C CA . GLN A 1 194 ? -11.554 -4.537 5.538 1.00 95.12 194 GLN A CA 1
ATOM 1544 C C . GLN A 1 194 ? -10.395 -3.843 6.264 1.00 95.12 194 GLN A C 1
ATOM 1546 O O . GLN A 1 194 ? -10.461 -3.679 7.482 1.00 95.12 194 GLN A O 1
ATOM 1551 N N . ASN A 1 195 ? -9.354 -3.400 5.546 1.00 91.81 195 ASN A N 1
ATOM 1552 C CA . ASN A 1 195 ? -8.252 -2.655 6.158 1.00 91.81 195 ASN A CA 1
ATOM 1553 C C . ASN A 1 195 ? -8.716 -1.278 6.629 1.00 91.81 195 ASN A C 1
ATOM 1555 O O . ASN A 1 195 ? -8.366 -0.873 7.736 1.00 91.81 195 ASN A O 1
ATOM 1559 N N . THR A 1 196 ? -9.527 -0.583 5.830 1.00 96.31 196 THR A N 1
ATOM 1560 C CA . THR A 1 196 ? -10.124 0.698 6.225 1.00 96.31 196 THR A CA 1
ATOM 1561 C C . THR A 1 196 ? -11.004 0.534 7.457 1.00 96.31 196 THR A C 1
ATOM 1563 O O . THR A 1 196 ? -10.823 1.259 8.430 1.00 96.31 196 THR A O 1
ATOM 1566 N N . LEU A 1 197 ? -11.906 -0.452 7.458 1.00 97.81 197 LEU A N 1
ATOM 1567 C CA . LEU A 1 197 ? -12.803 -0.724 8.585 1.00 97.81 197 LEU A CA 1
ATOM 1568 C C . LEU A 1 197 ? -12.041 -1.084 9.865 1.00 97.81 197 LEU A C 1
ATOM 1570 O O . LEU A 1 197 ? -12.320 -0.545 10.935 1.00 97.81 197 LEU A O 1
ATOM 1574 N N . PHE A 1 198 ? -11.044 -1.964 9.762 1.00 95.44 198 PHE A N 1
ATOM 1575 C CA . PHE A 1 198 ? -10.214 -2.322 10.908 1.00 95.44 198 PHE A CA 1
ATOM 1576 C C . PHE A 1 198 ? -9.461 -1.105 11.455 1.00 95.44 198 PHE A C 1
ATOM 1578 O O . PHE A 1 198 ? -9.516 -0.834 12.654 1.00 95.44 198 PHE A O 1
ATOM 1585 N N . LYS A 1 199 ? -8.820 -0.317 10.583 1.00 94.94 199 LYS A N 1
ATOM 1586 C CA . LYS A 1 199 ? -8.092 0.890 10.993 1.00 94.94 199 LYS A CA 1
ATOM 1587 C C . LYS A 1 199 ? -9.036 1.944 11.580 1.00 94.94 199 LYS A C 1
ATOM 1589 O O . LYS A 1 199 ? -8.664 2.559 12.573 1.00 94.94 199 LYS A O 1
ATOM 1594 N N . LEU A 1 200 ? -10.261 2.095 11.059 1.00 97.31 200 LEU A N 1
ATOM 1595 C CA . LEU A 1 200 ? -11.310 2.929 11.664 1.00 97.31 200 LEU A CA 1
ATOM 1596 C C . LEU A 1 200 ? -11.629 2.470 13.086 1.00 97.31 200 LEU A C 1
ATOM 1598 O O . LEU A 1 200 ? -11.629 3.283 14.008 1.00 97.31 200 LEU A O 1
ATOM 1602 N N . SER A 1 201 ? -11.841 1.169 13.282 1.00 96.56 201 SER A N 1
ATOM 1603 C CA . SER A 1 201 ? -12.072 0.610 14.614 1.00 96.56 201 SER A CA 1
ATOM 1604 C C . SER A 1 201 ? -10.933 0.956 15.580 1.00 96.56 201 SER A C 1
ATOM 1606 O O . SER A 1 201 ? -11.190 1.458 16.674 1.00 96.56 201 SER A O 1
ATOM 1608 N N . VAL A 1 202 ? -9.680 0.786 15.147 1.00 93.12 202 VAL A N 1
ATOM 1609 C CA . VAL A 1 202 ? -8.485 1.102 15.945 1.00 93.12 202 VAL A CA 1
ATOM 1610 C C . VAL A 1 202 ? -8.404 2.591 16.298 1.00 93.12 202 VAL A C 1
ATOM 1612 O O . VAL A 1 202 ? -8.191 2.926 17.463 1.00 93.12 202 VAL A O 1
ATOM 1615 N N . VAL A 1 203 ? -8.592 3.507 15.342 1.00 93.31 203 VAL A N 1
ATOM 1616 C CA . VAL A 1 203 ? -8.476 4.951 15.633 1.00 93.31 203 VAL A CA 1
ATOM 1617 C C . VAL A 1 203 ? -9.615 5.467 16.516 1.00 93.31 203 VAL A C 1
ATOM 1619 O O . VAL A 1 203 ? -9.380 6.321 17.370 1.00 93.31 203 VAL A O 1
ATOM 1622 N N . TYR A 1 204 ? -10.832 4.929 16.386 1.00 95.00 204 TYR A N 1
ATOM 1623 C CA . TYR A 1 204 ? -11.931 5.274 17.295 1.00 95.00 204 TYR A CA 1
ATOM 1624 C C . TYR A 1 204 ? -11.744 4.657 18.685 1.00 95.00 204 TYR A C 1
ATOM 1626 O O . TYR A 1 204 ? -12.046 5.313 19.681 1.00 95.00 204 TYR A O 1
ATOM 1634 N N . PHE A 1 205 ? -11.166 3.456 18.769 1.00 92.62 205 PHE A N 1
ATOM 1635 C CA . PHE A 1 205 ? -10.758 2.851 20.036 1.00 92.62 205 PHE A CA 1
ATOM 1636 C C . PHE A 1 205 ? -9.717 3.717 20.762 1.00 92.62 205 PHE A C 1
ATOM 1638 O O . PHE A 1 205 ? -9.875 4.021 21.942 1.00 92.62 205 PHE A O 1
ATOM 1645 N N . LEU A 1 206 ? -8.703 4.206 20.039 1.00 88.50 206 LEU A N 1
ATOM 1646 C CA . LEU A 1 206 ? -7.705 5.154 20.553 1.00 88.50 206 LEU A CA 1
ATOM 1647 C C . LEU A 1 206 ? -8.326 6.473 21.028 1.00 88.50 206 LEU A C 1
ATOM 1649 O O . LEU A 1 206 ? -7.905 7.028 22.043 1.00 88.50 206 LEU A O 1
ATOM 1653 N N . LYS A 1 207 ? -9.352 6.952 20.318 1.00 91.00 207 LYS A N 1
ATOM 1654 C CA . LYS A 1 207 ? -10.137 8.138 20.684 1.00 91.00 207 LYS A CA 1
ATOM 1655 C C . LYS A 1 207 ? -11.072 7.900 21.885 1.00 91.00 207 LYS A C 1
ATOM 1657 O O . LYS A 1 207 ? -11.700 8.847 22.344 1.00 91.00 207 LYS A O 1
ATOM 1662 N N . GLN A 1 208 ? -11.163 6.668 22.398 1.00 91.44 208 GLN A N 1
ATOM 1663 C CA . GLN A 1 208 ? -12.115 6.240 23.436 1.00 91.44 208 GLN A CA 1
ATOM 1664 C C . GLN A 1 208 ? -13.589 6.373 23.012 1.00 91.44 208 GLN A C 1
ATOM 1666 O O . GLN A 1 208 ? -14.496 6.423 23.840 1.00 91.44 208 GLN A O 1
ATOM 1671 N N . ASP A 1 209 ? -13.850 6.392 21.706 1.00 95.31 209 ASP A N 1
ATOM 1672 C CA . ASP A 1 209 ? -15.196 6.369 21.138 1.00 95.31 209 ASP A CA 1
ATOM 1673 C C . ASP A 1 209 ? -15.602 4.915 20.871 1.00 95.31 209 ASP A C 1
ATOM 1675 O O . ASP A 1 209 ? -15.529 4.401 19.749 1.00 95.31 209 ASP A O 1
ATOM 1679 N N . CYS A 1 210 ? -16.007 4.233 21.942 1.00 96.69 210 CYS A N 1
ATOM 1680 C CA . CYS A 1 210 ? -16.355 2.815 21.900 1.00 96.69 210 CYS A CA 1
ATOM 1681 C C . CYS A 1 210 ? -17.512 2.500 20.945 1.00 96.69 210 CYS A C 1
ATOM 1683 O O . CYS A 1 210 ? -17.510 1.449 20.303 1.00 96.69 210 CYS A O 1
ATOM 1685 N N . LYS A 1 211 ? -18.469 3.426 20.783 1.00 97.94 211 LYS A N 1
ATOM 1686 C CA . LYS A 1 211 ? -19.605 3.252 19.869 1.00 97.94 211 LYS A CA 1
ATOM 1687 C C . LYS A 1 211 ? -19.127 3.077 18.428 1.00 97.94 211 LYS A C 1
ATOM 1689 O O . LYS A 1 211 ? -19.532 2.126 17.759 1.00 97.94 211 LYS A O 1
ATOM 1694 N N . ASN A 1 212 ? -18.270 3.978 17.945 1.00 98.00 212 ASN A N 1
ATOM 1695 C CA . ASN A 1 212 ? -17.739 3.878 16.586 1.00 98.00 212 ASN A CA 1
ATOM 1696 C C . ASN A 1 212 ? -16.682 2.771 16.459 1.00 98.00 212 ASN A C 1
ATOM 1698 O O . ASN A 1 212 ? -16.654 2.083 15.438 1.00 98.00 212 ASN A O 1
ATOM 1702 N N . ALA A 1 213 ? -15.867 2.543 17.494 1.00 97.12 213 ALA A N 1
ATOM 1703 C CA . ALA A 1 213 ? -14.883 1.464 17.501 1.00 97.12 213 ALA A CA 1
ATOM 1704 C C . ALA A 1 213 ? -15.537 0.088 17.276 1.00 97.12 213 ALA A C 1
ATOM 1706 O O . ALA A 1 213 ? -15.128 -0.649 16.374 1.00 97.12 213 ALA A O 1
ATOM 1707 N N . LEU A 1 214 ? -16.588 -0.228 18.045 1.00 98.06 214 LEU A N 1
ATOM 1708 C CA . LEU A 1 214 ? -17.337 -1.483 17.933 1.00 98.06 214 LEU A CA 1
ATOM 1709 C C . LEU A 1 214 ? -18.124 -1.575 16.623 1.00 98.06 214 LEU A C 1
ATOM 1711 O O . LEU A 1 214 ? -18.188 -2.656 16.036 1.00 98.06 214 LEU A O 1
ATOM 1715 N N . ARG A 1 215 ? -18.687 -0.460 16.129 1.00 98.31 215 ARG A N 1
ATOM 1716 C CA . ARG A 1 215 ? -19.370 -0.430 14.825 1.00 98.31 215 ARG A CA 1
ATOM 1717 C C . ARG A 1 215 ? -18.454 -0.955 13.720 1.00 98.31 215 ARG A C 1
ATOM 1719 O O . ARG A 1 215 ? -18.776 -1.952 13.080 1.00 98.31 215 ARG A O 1
ATOM 1726 N N . TYR A 1 216 ? -17.297 -0.320 13.5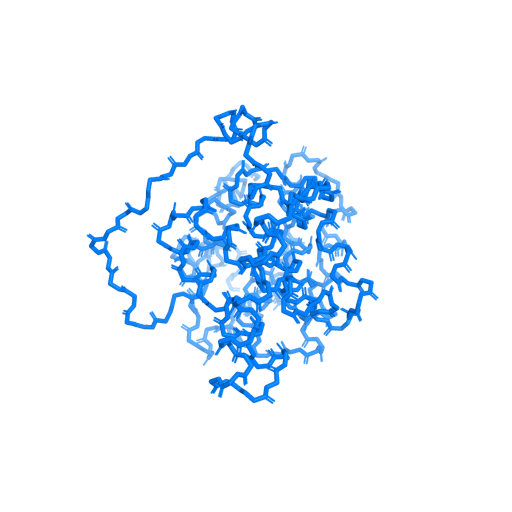36 1.00 98.31 216 TYR A N 1
ATOM 1727 C CA . TYR A 1 216 ? -16.384 -0.679 12.451 1.00 98.31 216 TYR A CA 1
ATOM 1728 C C . TYR A 1 216 ? -15.681 -2.024 12.672 1.00 98.31 216 TYR A C 1
ATOM 1730 O O . TYR A 1 216 ? -15.394 -2.729 11.705 1.00 98.31 216 TYR A O 1
ATOM 1738 N N . TYR A 1 217 ? -15.461 -2.425 13.930 1.00 97.38 217 TYR A N 1
ATOM 1739 C CA . TYR A 1 217 ? -15.007 -3.778 14.263 1.00 97.38 217 TYR A CA 1
ATOM 1740 C C . TYR A 1 217 ? -15.987 -4.835 13.732 1.00 97.38 217 TYR A C 1
ATOM 1742 O O . TYR A 1 217 ? -15.585 -5.773 13.041 1.00 97.38 217 TYR A O 1
ATOM 1750 N N . ASN A 1 218 ? -17.282 -4.663 14.014 1.00 98.12 218 ASN A N 1
ATOM 1751 C CA . ASN A 1 218 ? -18.326 -5.605 13.614 1.00 98.12 218 ASN A CA 1
ATOM 1752 C C . ASN A 1 218 ? -18.567 -5.607 12.098 1.00 98.12 218 ASN A C 1
ATOM 1754 O O . ASN A 1 218 ? -18.744 -6.678 11.511 1.00 98.12 218 ASN A O 1
ATOM 1758 N N . GLU A 1 219 ? -18.523 -4.441 11.449 1.00 98.31 219 GLU A N 1
ATOM 1759 C CA . GLU A 1 219 ? -18.569 -4.347 9.985 1.00 98.31 219 GLU A CA 1
ATOM 1760 C C . GLU A 1 219 ? -17.394 -5.104 9.348 1.00 98.31 219 GLU A C 1
ATOM 1762 O O . GLU A 1 219 ? -17.606 -5.943 8.472 1.00 98.31 219 GLU A O 1
ATOM 1767 N N . CYS A 1 220 ? -16.166 -4.901 9.845 1.00 97.25 220 CYS A N 1
ATOM 1768 C CA . CYS A 1 220 ? -14.989 -5.633 9.370 1.00 97.25 220 CYS A CA 1
ATOM 1769 C C . CYS A 1 220 ? -15.152 -7.149 9.561 1.00 97.25 220 CYS A C 1
ATOM 1771 O O . CYS A 1 220 ? -14.929 -7.926 8.630 1.00 97.25 220 CYS A O 1
ATOM 1773 N N . LYS A 1 221 ? -15.610 -7.576 10.745 1.00 96.44 221 LYS A N 1
ATOM 1774 C CA . LYS A 1 221 ? -15.850 -8.986 11.079 1.00 96.44 221 LYS A CA 1
ATOM 1775 C C . LYS A 1 221 ? -16.889 -9.642 10.166 1.00 96.44 221 LYS A C 1
ATOM 1777 O O . LYS A 1 221 ? -16.690 -10.780 9.749 1.00 96.44 221 LYS A O 1
ATOM 1782 N N . THR A 1 222 ? -17.951 -8.922 9.804 1.00 97.88 222 THR A N 1
ATOM 1783 C CA . THR A 1 222 ? -19.000 -9.406 8.883 1.00 97.88 222 THR A CA 1
ATOM 1784 C C . THR A 1 222 ? -18.447 -9.705 7.486 1.00 97.88 222 THR A C 1
ATOM 1786 O O . THR A 1 222 ? -18.942 -10.594 6.799 1.00 97.88 222 THR A O 1
ATOM 1789 N N . LEU A 1 223 ? -17.377 -9.017 7.080 1.00 94.81 223 LEU A N 1
ATOM 1790 C CA . LEU A 1 223 ? -16.680 -9.245 5.811 1.00 94.81 223 LEU A CA 1
ATOM 1791 C C . LEU A 1 223 ? -15.580 -10.320 5.899 1.00 94.81 223 LEU A C 1
ATOM 1793 O O . LEU A 1 223 ? -14.836 -10.524 4.941 1.00 94.81 223 LEU A O 1
ATOM 1797 N N . GLY A 1 224 ? -15.467 -11.012 7.035 1.00 94.62 224 GLY A N 1
ATOM 1798 C CA . GLY A 1 224 ? -14.461 -12.043 7.300 1.00 94.62 224 GLY A CA 1
ATOM 1799 C C . GLY A 1 224 ? -13.409 -11.630 8.328 1.00 94.62 224 GLY A C 1
ATOM 1800 O O . GLY A 1 224 ? -12.692 -12.493 8.826 1.00 94.62 224 GLY A O 1
ATOM 1801 N N . GLY A 1 225 ? -13.326 -10.342 8.685 1.00 90.44 225 GLY A N 1
ATOM 1802 C CA . GLY A 1 225 ? -12.515 -9.857 9.805 1.00 90.44 225 GLY A CA 1
ATOM 1803 C C . GLY A 1 225 ? -11.024 -10.123 9.667 1.00 90.44 225 GLY A C 1
ATOM 1804 O O . GLY A 1 225 ? -10.325 -10.220 10.668 1.00 90.44 225 GLY A O 1
ATOM 1805 N N . ARG A 1 226 ? -10.523 -10.267 8.443 1.00 88.31 226 ARG A N 1
ATOM 1806 C CA . ARG A 1 226 ? -9.175 -10.775 8.204 1.00 88.31 226 ARG A CA 1
ATOM 1807 C C . ARG A 1 226 ? -8.054 -9.934 8.839 1.00 88.31 226 ARG A C 1
ATOM 1809 O O . ARG A 1 226 ? -7.097 -10.528 9.330 1.00 88.31 226 ARG A O 1
ATOM 1816 N N . PRO A 1 227 ? -8.123 -8.589 8.850 1.00 88.62 227 PRO A N 1
ATOM 1817 C CA . PRO A 1 227 ? -7.103 -7.774 9.507 1.00 88.62 227 PRO A CA 1
ATOM 1818 C C . PRO A 1 227 ? -7.242 -7.735 11.037 1.00 88.62 227 PRO A C 1
ATOM 1820 O O . PRO A 1 227 ? -6.365 -7.196 11.705 1.00 88.62 227 PRO A O 1
ATOM 1823 N N . ILE A 1 228 ? -8.339 -8.252 11.602 1.00 88.88 228 ILE A N 1
ATOM 1824 C CA . ILE A 1 228 ? -8.590 -8.207 13.043 1.00 88.88 228 ILE A CA 1
ATOM 1825 C C . ILE A 1 228 ? -7.650 -9.185 13.743 1.00 88.88 228 ILE A C 1
ATOM 1827 O O . ILE A 1 228 ? -7.702 -10.391 13.506 1.00 88.88 228 ILE A O 1
ATOM 1831 N N . THR A 1 229 ? -6.832 -8.676 14.660 1.00 87.50 229 THR A N 1
ATOM 1832 C CA . THR A 1 229 ? -5.977 -9.529 15.487 1.00 87.50 229 THR A CA 1
ATOM 1833 C C . THR A 1 229 ? -6.709 -10.024 16.734 1.00 87.50 229 THR A C 1
ATOM 1835 O O . THR A 1 229 ? -7.695 -9.431 17.201 1.00 87.50 229 THR A O 1
ATOM 1838 N N . LYS A 1 230 ? -6.206 -11.123 17.302 1.00 88.06 230 LYS A N 1
ATOM 1839 C CA . LYS A 1 230 ? -6.705 -11.663 18.568 1.00 88.06 230 LYS A CA 1
ATOM 1840 C C . LYS A 1 230 ? -6.529 -10.644 19.697 1.00 88.06 230 LYS A C 1
ATOM 1842 O O . LYS A 1 230 ? -7.463 -10.395 20.450 1.00 88.06 230 LYS A O 1
ATOM 1847 N N . GLU A 1 231 ? -5.374 -9.991 19.747 1.00 86.88 231 GLU A N 1
ATOM 1848 C CA . GLU A 1 231 ? -5.021 -9.008 20.773 1.00 86.88 231 GLU A CA 1
ATOM 1849 C C . GLU A 1 231 ? -5.944 -7.792 20.709 1.00 86.88 231 GLU A C 1
ATOM 1851 O O . GLU A 1 231 ? -6.399 -7.306 21.743 1.00 86.88 231 GLU A O 1
ATOM 1856 N N . PHE A 1 232 ? -6.271 -7.316 19.502 1.00 89.19 232 PHE A N 1
ATOM 1857 C CA . PHE A 1 232 ? -7.220 -6.217 19.359 1.00 89.19 232 PHE A CA 1
ATOM 1858 C C . PHE A 1 232 ? -8.635 -6.630 19.776 1.00 89.19 232 PHE A C 1
ATOM 1860 O O . PHE A 1 232 ? -9.331 -5.846 20.416 1.00 89.19 232 PHE A O 1
ATOM 1867 N N . THR A 1 233 ? -9.045 -7.867 19.477 1.00 91.88 233 THR A N 1
ATOM 1868 C CA . THR A 1 233 ? -10.339 -8.408 19.925 1.00 91.88 233 THR A CA 1
ATOM 1869 C C . THR A 1 233 ? -10.441 -8.446 21.451 1.00 91.88 233 THR A C 1
ATOM 1871 O O . THR A 1 233 ? -11.431 -7.983 22.013 1.00 91.88 233 THR A O 1
ATOM 1874 N N . GLU A 1 234 ? -9.410 -8.936 22.137 1.00 91.38 234 GLU A N 1
ATOM 1875 C CA . GLU A 1 234 ? -9.368 -8.948 23.604 1.00 91.38 234 GLU A CA 1
ATOM 1876 C C . GLU A 1 234 ? -9.372 -7.523 24.181 1.00 91.38 234 GLU A C 1
ATOM 1878 O O . GLU A 1 234 ? -10.061 -7.232 25.162 1.00 91.38 234 GLU A O 1
ATOM 1883 N N . ALA A 1 235 ? -8.631 -6.608 23.551 1.00 89.88 235 ALA A N 1
ATOM 1884 C CA . ALA A 1 235 ? -8.541 -5.219 23.979 1.00 89.88 235 ALA A CA 1
ATOM 1885 C C . ALA A 1 235 ? -9.877 -4.479 23.872 1.00 89.88 235 ALA A C 1
ATOM 1887 O O . ALA A 1 235 ? -10.285 -3.815 24.831 1.00 89.88 235 ALA A O 1
ATOM 1888 N N . ILE A 1 236 ? -10.547 -4.597 22.720 1.00 91.75 236 ILE A N 1
ATOM 1889 C CA . ILE A 1 236 ? -11.803 -3.897 22.465 1.00 91.75 236 ILE A CA 1
ATOM 1890 C C . ILE A 1 236 ? -12.916 -4.435 23.362 1.00 91.75 236 ILE A C 1
ATOM 1892 O O . ILE A 1 236 ? -13.621 -3.637 23.960 1.00 91.75 236 ILE A O 1
ATOM 1896 N N . GLN A 1 237 ? -13.000 -5.752 23.578 1.00 92.25 237 GLN A N 1
ATOM 1897 C CA . GLN A 1 237 ? -13.988 -6.349 24.489 1.00 92.25 237 GLN A CA 1
ATOM 1898 C C . GLN A 1 237 ? -13.789 -5.922 25.946 1.00 92.25 237 GLN A C 1
ATOM 1900 O O . GLN A 1 237 ? -14.753 -5.748 26.685 1.00 92.25 237 GLN A O 1
ATOM 1905 N N . LYS A 1 238 ? -12.535 -5.753 26.377 1.00 90.88 238 LYS A N 1
ATOM 1906 C CA . LYS A 1 238 ? -12.229 -5.357 27.755 1.00 90.88 238 LYS A CA 1
ATOM 1907 C C . LYS A 1 238 ? -12.546 -3.887 28.036 1.00 90.88 238 LYS A C 1
ATOM 1909 O O . LYS A 1 238 ? -12.904 -3.554 29.161 1.00 90.88 238 LYS A O 1
ATOM 1914 N N . GLN A 1 239 ? -12.319 -3.002 27.066 1.00 89.56 239 GLN A N 1
ATOM 1915 C CA . GLN A 1 239 ? -12.370 -1.548 27.282 1.00 89.56 239 GLN A CA 1
ATOM 1916 C C . GLN A 1 239 ? -13.603 -0.880 26.667 1.00 89.56 239 GLN A C 1
ATOM 1918 O O . GLN A 1 239 ? -13.953 0.224 27.072 1.00 89.56 239 GLN A O 1
ATOM 1923 N N . CYS A 1 240 ? -14.261 -1.556 25.730 1.00 91.62 240 CYS A N 1
ATOM 1924 C CA . CYS A 1 240 ? -15.514 -1.160 25.108 1.00 91.62 240 CYS A CA 1
ATOM 1925 C C . CYS A 1 240 ? -16.514 -2.326 25.223 1.00 91.62 240 CYS A C 1
ATOM 1927 O O . CYS A 1 240 ? -16.707 -3.042 24.237 1.00 91.62 240 CYS A O 1
ATOM 1929 N N . PRO A 1 241 ? -17.071 -2.570 26.425 1.00 80.00 241 PRO A N 1
ATOM 1930 C CA . PRO A 1 241 ? -18.091 -3.596 26.630 1.00 80.00 241 PRO A CA 1
ATOM 1931 C C . PRO A 1 241 ? -19.417 -3.260 25.934 1.00 80.00 241 PRO A C 1
ATOM 1933 O O . PRO A 1 241 ? -19.686 -2.059 25.687 1.00 80.00 241 PRO A O 1
#

Secondary structure (DSSP, 8-state):
-HHHHHHHHHHHHHSTTTTSS--TT---S-------HHHHHHHHTT-GGGSGGGGG----HHHHHHHHHHHHHHHHHHSSHHHHHHHHHHHHHHHHTTT-HHHHHHHHHHHHHH-TT-HHHHHHHHHHHHHTT-HHHHHHHHHHHHHH-TT-HHHHHHHHHHHHHHHHHH--HHHHHHHHHHHHHHHHH-TT-HHHHHHHHHHHHHTT-HHHHHHHHHHHHHTT-TT--HHHHHHHHHH--

Radius of gyration: 18.88 Å; chains: 1; bounding box: 44×39×56 Å

Sequence (241 aa):
MKQLLIIVLISISITSCNFAQQPANANPESPGKAISYEDWKKEAKTNIRLNPKFGNAVKSESQKKADQQLIDNYLKQQGSHHKASEVIIKLGFGYLYKGDTKTAMYRFNQAWLLEPKNENVFWGFSSVYFTLGDHEKAMEQLNEGLILNPNNSNLLTDKATIYYAKFPASNDPKDLSTAIDLLNQSYKIDPKNQNTLFKLSVVYFLKQDCKNALRYYNECKTLGGRPITKEFTEAIQKQCP

pLDDT: mean 87.78, std 18.15, range [36.44, 98.88]